Protein AF-A0A926JW37-F1 (afdb_monomer)

Nearest PDB structures (foldseek):
  8jmt-assembly1_A  TM=5.998E-01  e=2.863E-02  Homo sapiens
  7vvl-assembly1_R  TM=5.116E-01  e=7.620E-02  Homo sapiens
  7vvk-assembly1_R  TM=5.503E-01  e=1.300E-01  Homo sapiens
  9jr2-assembly1_R  TM=5.299E-01  e=1.856E-01  Homo sapiens
  6fj3-assembly1_A  TM=5.706E-01  e=3.063E+00  Homo sapiens

Mean predicted aligned error: 8.45 Å

pLDDT: mean 79.81, std 12.9, range [39.75, 94.81]

Radius of gyration: 18.19 Å; Cα contacts (8 Å, |Δi|>4): 236; chains: 1; bounding box: 53×36×50 Å

Sequence (231 aa):
MTFQNPVLFFFCALGVFNGFLVSLYFLFFSRQKRVQNFFFGLLMLMLSLRIGKSLYALFVEPPNLLYIQIGLSACFLIGVSLYFYLKSSVENTKKVPVSWKVHYAVLVILILGIGIVKPLATDEKEFWDNYLALFIYIVWGIYLLLSGFVLRDIIKKLFDRKAQCTTQELWLIGVYTGNGLIFTAYVIGYFLLYLVGTLTFSFVFYALLFFLLSKKNRDTVFRDIPQKYAS

Solvent-accessible surface area (backbone atoms only — not comparable to full-atom values): 12349 Å² total; per-residue (Å²): 134,83,65,93,51,58,70,60,49,48,55,34,48,50,33,30,52,51,33,37,51,50,12,49,38,35,61,76,67,42,91,66,87,42,46,34,42,40,28,46,12,4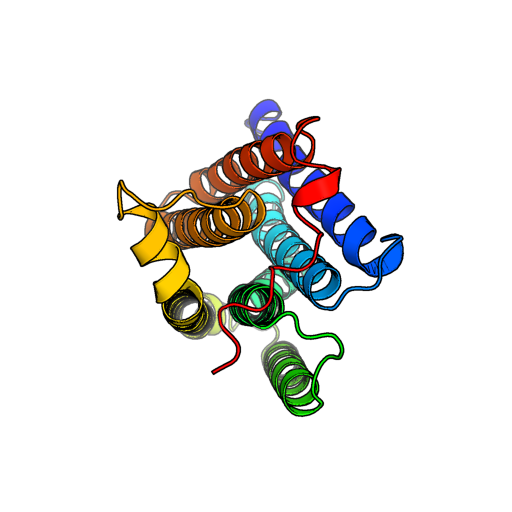9,26,33,36,20,48,20,39,29,46,43,27,55,52,44,60,75,73,38,87,85,60,64,54,66,56,49,50,51,14,52,48,25,43,47,46,29,18,59,24,47,29,53,20,52,48,28,49,77,68,60,39,80,65,85,53,66,69,59,53,50,53,53,47,52,54,51,51,51,50,51,48,50,48,66,78,58,39,65,84,70,81,45,47,66,51,47,66,59,52,48,46,49,52,32,51,51,52,22,50,52,27,49,52,53,37,50,61,71,41,43,68,60,53,53,38,68,73,35,92,87,48,86,76,50,68,39,58,54,47,55,51,47,54,51,50,41,50,50,52,39,51,49,37,43,65,63,22,71,78,82,36,70,67,54,32,38,45,49,40,23,53,45,49,51,53,51,49,50,57,48,67,33,89,85,31,60,80,48,54,81,51,82,72,78,90,80,77,90,123

Foldseek 3Di:
DPFPCVPLLCLLVVLLVVLLVQLCCLCPVDPDVAQLSPLSSLLSNLLSLLSVLLSQVVGDPPHDQVSVLSNLLSLLCNLLSLLSNLLCQLVVPRDDDPVSVVVSVVSSCVSVVCCVVDPCPPPCVVCCLPPSSVVSLVSSVVSLVSSCVSLVVLVVLVPPPVHDRFLQSVLSVLSSVLSVQLSVQVVVCSPPPSSSSSNSSSVSSVVSVCSCPPPVRVVGNPDHDPPPPPD

Organism: NCBI:txid2842200

Secondary structure (DSSP, 8-state):
---S-HHHHHHHHHHHHHHHHHHHIIIII-SS--HHHHHHHHHHHHHHHHHHHHHHHHH-SSPPHHHHHHHHHHHHHHHHHHHHHHHHHHTT-SS--HHHHHHHHHHHHHHHHHHHHS-TTSSTHHIIIIIIHHHHHHHHHHHHHHHHHHTHHHHHHHH-TTSPPPHHHHHHHHHHHHHHHHHHHHHHHTTT-HHHHHHHHHHHHHHHHHHHHSTTTTTTTTSPPPS----

Structure (mmCIF, N/CA/C/O backbone):
data_AF-A0A926JW37-F1
#
_entry.id   AF-A0A926JW37-F1
#
loop_
_atom_site.group_PDB
_atom_site.id
_atom_site.type_symbol
_atom_site.label_atom_id
_atom_site.label_alt_id
_atom_site.label_comp_id
_atom_site.label_asym_id
_atom_site.label_entity_id
_atom_site.label_seq_id
_atom_site.pdbx_PDB_ins_code
_atom_site.Cartn_x
_atom_site.Cartn_y
_atom_site.Cartn_z
_atom_site.occupancy
_atom_site.B_iso_or_equiv
_atom_site.auth_seq_id
_atom_site.auth_comp_id
_atom_site.auth_asym_id
_atom_site.auth_atom_id
_atom_site.pdbx_PDB_model_num
ATOM 1 N N . MET A 1 1 ? 28.270 5.669 -8.909 1.00 45.47 1 MET A N 1
ATOM 2 C CA . MET A 1 1 ? 26.981 6.381 -8.782 1.00 45.47 1 MET A CA 1
ATOM 3 C C . MET A 1 1 ? 27.245 7.737 -8.157 1.00 45.47 1 MET A C 1
ATOM 5 O O . MET A 1 1 ? 27.575 7.799 -6.980 1.00 45.47 1 MET A O 1
ATOM 9 N N . THR A 1 2 ? 27.172 8.808 -8.937 1.00 43.62 2 THR A N 1
ATOM 10 C CA . THR A 1 2 ? 27.170 10.185 -8.429 1.00 43.62 2 THR A CA 1
ATOM 11 C C . THR A 1 2 ? 25.713 10.598 -8.259 1.00 43.62 2 THR A C 1
ATOM 13 O O . THR A 1 2 ? 25.026 10.900 -9.230 1.00 43.62 2 THR A O 1
ATOM 16 N N . PHE A 1 3 ? 25.204 10.545 -7.027 1.00 57.50 3 PHE A N 1
ATOM 17 C CA . PHE A 1 3 ? 23.854 11.021 -6.734 1.00 57.50 3 PHE A CA 1
ATOM 18 C C . PHE A 1 3 ? 23.822 12.535 -6.966 1.00 57.50 3 PHE A C 1
ATOM 20 O O . PHE A 1 3 ? 24.471 13.272 -6.231 1.00 57.50 3 PHE A O 1
ATOM 27 N N . GLN A 1 4 ? 23.067 13.009 -7.961 1.00 58.00 4 GLN A N 1
ATOM 28 C CA . GLN A 1 4 ? 22.926 14.451 -8.209 1.00 58.00 4 GLN A CA 1
ATOM 29 C C . GLN A 1 4 ? 22.288 15.185 -7.012 1.00 58.00 4 GLN A C 1
ATOM 31 O O . GLN A 1 4 ? 22.527 16.370 -6.827 1.00 58.00 4 GLN A O 1
ATOM 36 N N . ASN A 1 5 ? 21.520 14.475 -6.168 1.00 73.88 5 ASN A N 1
ATOM 37 C CA . ASN A 1 5 ? 20.915 14.998 -4.938 1.00 73.88 5 ASN A CA 1
ATOM 38 C C . ASN A 1 5 ? 20.895 13.938 -3.809 1.00 73.88 5 ASN A C 1
ATOM 40 O O . ASN A 1 5 ? 19.865 13.292 -3.586 1.00 73.88 5 ASN A O 1
ATOM 44 N N . PRO A 1 6 ? 22.004 13.736 -3.070 1.00 79.19 6 PRO A N 1
ATOM 45 C CA . PRO A 1 6 ? 22.118 12.687 -2.046 1.00 79.19 6 PRO A CA 1
ATOM 46 C C . PRO A 1 6 ? 21.153 12.886 -0.868 1.00 79.19 6 PRO A C 1
ATOM 48 O O . PRO A 1 6 ? 20.634 11.917 -0.317 1.00 79.19 6 PRO A O 1
ATOM 51 N N . VAL A 1 7 ? 20.849 14.140 -0.518 1.00 81.75 7 VAL A N 1
ATOM 52 C CA . VAL A 1 7 ? 19.880 14.481 0.536 1.00 81.75 7 VAL A CA 1
ATOM 53 C C . VAL A 1 7 ? 18.474 14.019 0.155 1.00 81.75 7 VAL A C 1
ATOM 55 O O . VAL A 1 7 ? 17.759 13.432 0.966 1.00 81.75 7 VAL A O 1
ATOM 58 N N . LEU A 1 8 ? 18.081 14.233 -1.100 1.00 76.38 8 LEU A N 1
ATOM 59 C CA . LEU A 1 8 ? 16.755 13.863 -1.578 1.00 76.38 8 LEU A CA 1
ATOM 60 C C . LEU A 1 8 ? 16.597 12.342 -1.686 1.00 76.38 8 LEU A C 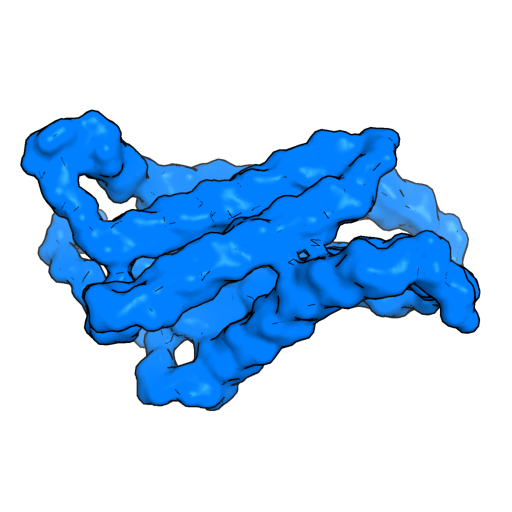1
ATOM 62 O O . LEU A 1 8 ? 15.565 11.804 -1.277 1.00 76.38 8 LEU A O 1
ATOM 66 N N . PHE A 1 9 ? 17.640 11.652 -2.162 1.00 81.19 9 PHE A N 1
ATOM 67 C CA . PHE A 1 9 ? 17.711 10.192 -2.113 1.00 81.19 9 PHE A CA 1
ATOM 68 C C . PHE A 1 9 ? 17.515 9.686 -0.683 1.00 81.19 9 PHE A C 1
ATOM 70 O O . PHE A 1 9 ? 16.670 8.824 -0.460 1.00 81.19 9 PHE A O 1
ATOM 77 N N . PHE A 1 10 ? 18.231 10.261 0.289 1.00 84.00 10 PHE A N 1
ATOM 78 C CA . PHE A 1 10 ? 18.147 9.852 1.688 1.00 84.00 10 PHE A CA 1
ATOM 79 C C . PHE A 1 10 ? 16.721 9.966 2.242 1.00 84.00 10 PHE A C 1
ATOM 81 O O . PHE A 1 10 ? 16.201 8.986 2.768 1.00 84.00 10 PHE A O 1
ATOM 88 N N . PHE A 1 11 ? 16.038 11.103 2.066 1.00 80.94 11 PHE A N 1
ATOM 89 C CA . PHE A 1 11 ? 14.665 11.276 2.569 1.00 80.94 11 PHE A CA 1
ATOM 90 C C . PHE A 1 11 ? 13.640 10.349 1.897 1.00 80.94 11 PHE A C 1
ATOM 92 O O . PHE A 1 11 ? 12.713 9.862 2.556 1.00 80.94 11 PHE A O 1
ATOM 99 N N . CYS A 1 12 ? 13.797 10.068 0.602 1.00 80.31 12 CYS A N 1
ATOM 100 C CA . CYS A 1 12 ? 12.925 9.125 -0.099 1.00 80.31 12 CYS A CA 1
ATOM 101 C C . CYS A 1 12 ? 13.212 7.673 0.328 1.00 80.31 12 CYS A C 1
ATOM 103 O O . CYS A 1 12 ? 12.287 6.919 0.638 1.00 80.31 12 CYS A O 1
ATOM 105 N N . ALA A 1 13 ? 14.489 7.292 0.413 1.00 85.19 13 ALA A N 1
ATOM 106 C CA . ALA A 1 13 ? 14.930 5.967 0.842 1.00 85.19 13 ALA A CA 1
ATOM 107 C C . ALA A 1 13 ? 14.516 5.661 2.286 1.00 85.19 13 ALA A C 1
ATOM 109 O O . ALA A 1 13 ? 14.067 4.554 2.577 1.00 85.19 13 ALA A O 1
ATOM 110 N N . LEU A 1 14 ? 14.612 6.650 3.178 1.00 85.94 14 LEU A N 1
ATOM 111 C CA . LEU A 1 14 ? 14.270 6.521 4.593 1.00 85.94 14 LEU A CA 1
ATOM 112 C C . LEU A 1 14 ? 12.794 6.136 4.780 1.00 85.94 14 LEU A C 1
ATOM 114 O O . LEU A 1 14 ? 12.482 5.269 5.594 1.00 85.94 14 LEU A O 1
ATOM 118 N N . GLY A 1 15 ? 11.880 6.743 4.013 1.00 85.00 15 GLY A N 1
ATOM 119 C CA . GLY A 1 15 ? 10.459 6.375 4.022 1.00 85.00 15 GLY A CA 1
ATOM 120 C C . GLY A 1 15 ? 10.221 4.946 3.532 1.00 85.00 15 GLY A C 1
ATOM 121 O O . GLY A 1 15 ? 9.527 4.176 4.195 1.00 85.00 15 GLY A O 1
ATOM 122 N N . VAL A 1 16 ? 10.839 4.559 2.410 1.00 87.31 16 VAL A N 1
ATOM 123 C CA . VAL A 1 16 ? 10.730 3.197 1.851 1.00 87.31 16 VAL A CA 1
ATOM 124 C C . VAL A 1 16 ? 11.239 2.149 2.835 1.00 87.31 16 VAL A C 1
ATOM 126 O O . VAL A 1 16 ? 10.540 1.165 3.094 1.00 87.31 16 VAL A O 1
ATOM 129 N N . PHE A 1 17 ? 12.424 2.380 3.401 1.00 89.12 17 PHE A N 1
ATOM 130 C CA . PHE A 1 17 ? 13.078 1.475 4.338 1.00 89.12 17 PHE A CA 1
ATOM 131 C C . PHE A 1 17 ? 12.265 1.311 5.623 1.00 89.12 17 PHE A C 1
ATOM 133 O O . PHE A 1 17 ? 11.980 0.188 6.035 1.00 89.12 17 PHE A O 1
ATOM 140 N N . ASN A 1 18 ? 11.803 2.411 6.219 1.00 88.94 18 ASN A N 1
ATOM 141 C CA . ASN A 1 18 ? 10.986 2.330 7.426 1.00 88.94 18 ASN A CA 1
ATOM 142 C C . ASN A 1 18 ? 9.608 1.714 7.150 1.00 88.94 18 ASN A C 1
ATOM 144 O O . ASN A 1 18 ? 9.129 0.921 7.960 1.00 88.94 18 ASN A O 1
ATOM 148 N N . GLY A 1 19 ? 8.994 1.994 5.996 1.00 88.12 19 GLY A N 1
ATOM 149 C CA . GLY A 1 19 ? 7.771 1.312 5.565 1.00 88.12 19 GLY A CA 1
ATOM 150 C C . GLY A 1 19 ? 7.970 -0.198 5.422 1.00 88.12 19 GLY A C 1
ATOM 151 O O . GLY A 1 19 ? 7.131 -0.983 5.869 1.00 88.12 19 GLY A O 1
ATOM 152 N N . PHE A 1 20 ? 9.129 -0.609 4.903 1.00 90.88 20 PHE A N 1
ATOM 153 C CA . PHE A 1 20 ? 9.501 -2.013 4.787 1.00 90.88 20 PHE A CA 1
ATOM 154 C C . PHE A 1 20 ? 9.683 -2.661 6.168 1.00 90.88 20 PHE A C 1
ATOM 156 O O . PHE A 1 20 ? 9.104 -3.717 6.422 1.00 90.88 20 PHE A O 1
ATOM 163 N N . LEU A 1 21 ? 10.375 -2.009 7.107 1.00 89.31 21 LEU A N 1
ATOM 164 C CA . LEU A 1 21 ? 10.505 -2.503 8.485 1.00 89.31 21 LEU A CA 1
ATOM 165 C C . LEU A 1 21 ? 9.150 -2.638 9.192 1.00 89.31 21 LEU A C 1
ATOM 167 O O . LEU A 1 21 ? 8.891 -3.655 9.836 1.00 89.31 21 LEU A O 1
ATOM 171 N N . VAL A 1 22 ? 8.264 -1.648 9.039 1.00 87.62 22 VAL A N 1
ATOM 172 C CA . VAL A 1 22 ? 6.893 -1.704 9.573 1.00 87.62 22 VAL A CA 1
ATOM 173 C C . VAL A 1 22 ? 6.138 -2.890 8.979 1.00 87.62 22 VAL A C 1
ATOM 175 O O . VAL A 1 22 ? 5.487 -3.630 9.718 1.00 87.62 22 VAL A O 1
ATOM 178 N N . SER A 1 23 ? 6.262 -3.120 7.671 1.00 91.06 23 SER A N 1
ATOM 179 C CA . SER A 1 23 ? 5.622 -4.263 7.020 1.00 91.06 23 SER A CA 1
ATOM 180 C C . SER A 1 23 ? 6.093 -5.598 7.607 1.00 91.06 23 SER A C 1
ATOM 182 O O . SER A 1 23 ? 5.263 -6.418 7.998 1.00 91.06 23 SER A O 1
ATOM 184 N N . LEU A 1 24 ? 7.407 -5.783 7.784 1.00 89.81 24 LEU A N 1
ATOM 185 C CA . LEU A 1 24 ? 7.977 -6.996 8.375 1.00 89.81 24 LEU A CA 1
ATOM 186 C C . LEU A 1 24 ? 7.533 -7.186 9.825 1.00 89.81 24 LEU A C 1
ATOM 188 O O . LEU A 1 24 ? 7.182 -8.297 10.227 1.00 89.81 24 LEU A O 1
ATOM 192 N N . TYR A 1 25 ? 7.505 -6.102 10.601 1.00 87.56 25 TYR A N 1
ATOM 193 C CA . TYR A 1 25 ? 7.030 -6.139 11.976 1.00 87.56 25 TYR A CA 1
ATOM 194 C C . TYR A 1 25 ? 5.589 -6.654 12.053 1.00 87.56 25 TYR A C 1
ATOM 196 O O . TYR A 1 25 ? 5.309 -7.580 12.813 1.00 87.56 25 TYR A O 1
ATOM 204 N N . PHE A 1 26 ? 4.681 -6.110 11.240 1.00 84.75 26 PHE A N 1
ATOM 205 C CA . PHE A 1 26 ? 3.275 -6.516 11.269 1.00 84.75 26 PHE A CA 1
ATOM 206 C C . PHE A 1 26 ? 3.023 -7.910 10.683 1.00 84.75 26 PHE A C 1
ATOM 208 O O . PHE A 1 26 ? 2.128 -8.605 11.167 1.00 84.75 26 PHE A O 1
ATOM 215 N N . LEU A 1 27 ? 3.819 -8.339 9.700 1.00 86.44 27 LEU A N 1
ATOM 216 C CA . LEU A 1 27 ? 3.686 -9.659 9.077 1.00 86.44 27 LEU A CA 1
ATOM 217 C C . LEU A 1 27 ? 4.230 -10.794 9.955 1.00 86.44 27 LEU A C 1
ATOM 219 O O . LEU A 1 27 ? 3.593 -11.844 10.042 1.00 86.44 27 LEU A O 1
ATOM 223 N N . PHE A 1 28 ? 5.375 -10.596 10.617 1.00 84.00 28 PHE A N 1
ATOM 224 C CA . PHE A 1 28 ? 6.088 -11.680 11.309 1.00 84.00 28 PHE A CA 1
ATOM 225 C C . PHE A 1 28 ? 6.154 -11.515 12.830 1.00 84.00 28 PHE A C 1
ATOM 227 O O . PHE A 1 28 ? 6.029 -12.500 13.557 1.00 84.00 28 PHE A O 1
ATOM 234 N N . PHE A 1 29 ? 6.327 -10.287 13.322 1.00 77.44 29 PHE A N 1
ATOM 235 C CA . PHE A 1 29 ? 6.683 -10.015 14.723 1.00 77.44 29 PHE A CA 1
ATOM 236 C C . PHE A 1 29 ? 5.542 -9.414 15.558 1.00 77.44 29 PHE A C 1
ATOM 238 O O . PHE A 1 29 ? 5.720 -9.135 16.747 1.00 77.44 29 PHE A O 1
ATOM 245 N N . SER A 1 30 ? 4.357 -9.217 14.972 1.00 72.81 30 SER A N 1
ATOM 246 C CA . SER A 1 30 ? 3.213 -8.659 15.691 1.00 72.81 30 SER A CA 1
ATOM 247 C C . SER A 1 30 ? 2.752 -9.610 16.796 1.00 72.81 30 SER A C 1
ATOM 249 O O . SER A 1 30 ? 2.357 -10.749 16.538 1.00 72.81 30 SER A O 1
ATOM 251 N N . ARG A 1 31 ? 2.752 -9.120 18.045 1.00 60.41 31 ARG A N 1
ATOM 252 C CA . ARG A 1 31 ? 2.288 -9.882 19.221 1.00 60.41 31 ARG A CA 1
ATOM 253 C C . ARG A 1 31 ? 0.819 -10.301 19.121 1.00 60.41 31 ARG A C 1
ATOM 255 O O . ARG A 1 31 ? 0.441 -11.313 19.700 1.00 60.41 31 ARG A O 1
ATOM 262 N N . GLN A 1 32 ? -0.010 -9.538 18.405 1.00 66.38 32 GLN A N 1
ATOM 263 C CA . GLN A 1 32 ? -1.420 -9.857 18.183 1.00 66.38 32 GLN A CA 1
ATOM 264 C C . GLN A 1 32 ? -1.631 -10.225 16.712 1.00 66.38 32 GLN A C 1
ATOM 266 O O . GLN A 1 32 ? -1.680 -9.347 15.847 1.00 66.38 32 GLN A O 1
ATOM 271 N N . LYS A 1 33 ? -1.779 -11.528 16.431 1.00 68.19 33 LYS A N 1
ATOM 272 C CA . LYS A 1 33 ? -2.026 -12.078 15.085 1.00 68.19 33 LYS A CA 1
ATOM 273 C C . LYS A 1 33 ? -3.460 -11.808 14.615 1.00 68.19 33 LYS A C 1
ATOM 275 O O . LYS A 1 33 ? -4.264 -12.721 14.451 1.00 68.19 33 LYS A O 1
ATOM 280 N N . ARG A 1 34 ? -3.787 -10.531 14.437 1.00 78.62 34 ARG A N 1
ATOM 281 C CA . ARG A 1 34 ? -5.067 -10.074 13.898 1.00 78.62 34 ARG A CA 1
ATOM 282 C C . ARG A 1 34 ? -5.023 -10.051 12.377 1.00 78.62 34 ARG A C 1
ATOM 284 O O . ARG A 1 34 ? -3.995 -9.727 11.783 1.00 78.62 34 ARG A O 1
ATOM 291 N N . VAL A 1 35 ? -6.165 -10.322 11.752 1.00 84.94 35 VAL A N 1
ATOM 292 C CA . VAL A 1 35 ? -6.310 -10.261 10.291 1.00 84.94 35 VAL A CA 1
ATOM 293 C C . VAL A 1 35 ? -6.014 -8.855 9.761 1.00 84.94 35 VAL A C 1
ATOM 295 O O . VAL A 1 35 ? -5.332 -8.721 8.747 1.00 84.94 35 VAL A O 1
ATOM 298 N N . GLN A 1 36 ? -6.443 -7.814 10.485 1.00 85.12 36 GLN A N 1
ATOM 299 C CA . GLN A 1 36 ? -6.176 -6.424 10.103 1.00 85.12 36 GLN A CA 1
ATOM 300 C C . GLN A 1 36 ? -4.673 -6.134 10.029 1.00 85.12 36 GLN A C 1
ATOM 302 O O . GLN A 1 36 ? -4.195 -5.566 9.053 1.00 85.12 36 GLN A O 1
ATOM 307 N N . ASN A 1 37 ? -3.916 -6.573 11.038 1.00 85.31 37 ASN A N 1
ATOM 308 C CA . ASN A 1 37 ? -2.470 -6.355 11.118 1.00 85.31 37 ASN A CA 1
ATOM 309 C C . ASN A 1 37 ? -1.735 -7.013 9.947 1.00 85.31 37 ASN A C 1
ATOM 311 O O . ASN A 1 37 ? -0.823 -6.420 9.379 1.00 85.31 37 ASN A O 1
ATOM 315 N N . PHE A 1 38 ? -2.169 -8.211 9.554 1.00 89.06 38 PHE A N 1
ATOM 316 C CA . PHE A 1 38 ? -1.605 -8.915 8.409 1.00 89.06 38 PHE A CA 1
ATOM 317 C C . PHE A 1 38 ? -1.819 -8.147 7.096 1.00 89.06 38 PHE A C 1
ATOM 319 O O . PHE A 1 38 ? -0.854 -7.881 6.380 1.00 89.06 38 PHE A O 1
ATOM 326 N N . PHE A 1 39 ? -3.055 -7.729 6.796 1.00 90.81 39 PHE A N 1
ATOM 327 C CA . PHE A 1 39 ? -3.339 -6.968 5.572 1.00 90.81 39 PHE A CA 1
ATOM 328 C C . PHE A 1 39 ? -2.719 -5.567 5.583 1.00 90.81 39 PHE A C 1
ATOM 330 O O . PHE A 1 39 ? -2.286 -5.093 4.536 1.00 90.81 39 PHE A O 1
ATOM 337 N N . PHE A 1 40 ? -2.602 -4.931 6.752 1.00 90.25 40 PHE A N 1
ATOM 338 C CA . PHE A 1 40 ? -1.854 -3.682 6.895 1.00 90.25 40 PHE A CA 1
ATOM 339 C C . PHE A 1 40 ? -0.369 -3.878 6.569 1.00 90.25 40 PHE A C 1
ATOM 341 O O . PHE A 1 40 ? 0.208 -3.098 5.815 1.00 90.25 40 PHE A O 1
ATOM 348 N N . GLY A 1 41 ? 0.240 -4.950 7.084 1.00 90.38 41 GLY A N 1
ATOM 349 C CA . GLY A 1 41 ? 1.612 -5.324 6.750 1.00 90.38 41 GLY A CA 1
ATOM 350 C C . GLY A 1 41 ? 1.797 -5.553 5.249 1.00 90.38 41 GLY A C 1
ATOM 351 O O . GLY A 1 41 ? 2.733 -5.013 4.665 1.00 90.38 41 GLY A O 1
ATOM 352 N N . LEU A 1 42 ? 0.871 -6.269 4.599 1.00 92.62 42 LEU A N 1
ATOM 353 C CA . LEU A 1 42 ? 0.885 -6.455 3.142 1.00 92.62 42 LEU A CA 1
ATOM 354 C C . LEU A 1 42 ? 0.764 -5.128 2.386 1.00 92.62 42 LEU A C 1
ATOM 356 O O . LEU A 1 42 ? 1.553 -4.876 1.480 1.00 92.62 42 LEU A O 1
ATOM 360 N N . LEU A 1 43 ? -0.173 -4.261 2.777 1.00 93.38 43 LEU A N 1
ATOM 361 C CA . LEU A 1 43 ? -0.347 -2.938 2.176 1.00 93.38 43 LEU A CA 1
ATOM 362 C C . LEU A 1 43 ? 0.949 -2.119 2.252 1.00 93.38 43 LEU A C 1
ATOM 364 O O . LEU A 1 43 ? 1.389 -1.564 1.244 1.00 93.38 43 LEU A O 1
ATOM 368 N N . MET A 1 44 ? 1.576 -2.084 3.431 1.00 92.31 44 MET A N 1
ATOM 369 C CA . MET A 1 44 ? 2.840 -1.382 3.647 1.00 92.31 44 MET A CA 1
ATOM 370 C C . MET A 1 44 ? 3.976 -1.971 2.809 1.00 92.31 44 MET A C 1
ATOM 372 O O . MET A 1 44 ? 4.736 -1.215 2.209 1.00 92.31 44 MET A O 1
ATOM 376 N N . LEU A 1 45 ? 4.056 -3.301 2.701 1.00 93.38 45 LEU A N 1
ATOM 377 C CA . LEU A 1 45 ? 5.053 -3.977 1.871 1.00 93.38 45 LEU A CA 1
ATOM 378 C C . LEU A 1 45 ? 4.885 -3.612 0.391 1.00 93.38 45 LEU A C 1
ATOM 380 O O . LEU A 1 45 ? 5.858 -3.244 -0.265 1.00 93.38 45 LEU A O 1
ATOM 384 N N . MET A 1 46 ? 3.656 -3.680 -0.131 1.00 94.19 46 MET A N 1
ATOM 385 C CA . MET A 1 46 ? 3.374 -3.391 -1.541 1.00 94.19 46 MET A CA 1
ATOM 386 C C . MET A 1 46 ? 3.650 -1.924 -1.891 1.00 94.19 46 MET A C 1
ATOM 388 O O . MET A 1 46 ? 4.237 -1.642 -2.937 1.00 94.19 46 MET A O 1
ATOM 392 N N . LEU A 1 47 ? 3.300 -0.992 -0.996 1.00 90.44 47 LEU A N 1
ATOM 393 C CA . LEU A 1 47 ? 3.654 0.422 -1.142 1.00 90.44 47 LEU A CA 1
ATOM 394 C C . LEU A 1 47 ? 5.177 0.610 -1.141 1.00 90.44 47 LEU A C 1
ATOM 396 O O . LEU A 1 47 ? 5.718 1.194 -2.080 1.00 90.44 47 LEU A O 1
ATOM 400 N N . SER A 1 48 ? 5.888 0.059 -0.154 1.00 91.56 48 SER A N 1
ATOM 401 C CA . SER A 1 48 ? 7.350 0.159 -0.088 1.00 91.56 48 SER A CA 1
ATOM 402 C C . SER A 1 48 ? 8.038 -0.420 -1.327 1.00 91.56 48 SER A C 1
ATOM 404 O O . SER A 1 48 ? 8.952 0.212 -1.848 1.00 91.56 48 SER A O 1
ATOM 406 N N . LEU A 1 49 ? 7.588 -1.561 -1.860 1.00 91.12 49 LEU A N 1
ATOM 407 C CA . LEU A 1 49 ? 8.144 -2.136 -3.094 1.00 91.12 49 LEU A CA 1
ATOM 408 C C . LEU A 1 49 ? 7.875 -1.253 -4.321 1.00 91.12 49 LEU A C 1
ATOM 410 O O . LEU A 1 49 ? 8.765 -1.057 -5.151 1.00 91.12 49 LEU A O 1
ATOM 414 N N . ARG A 1 50 ? 6.671 -0.678 -4.431 1.00 88.62 50 ARG A N 1
ATOM 415 C CA . ARG A 1 50 ? 6.316 0.241 -5.521 1.00 88.62 50 ARG A CA 1
ATOM 416 C C . ARG A 1 50 ? 7.173 1.505 -5.496 1.00 88.62 50 ARG A C 1
ATOM 418 O O . ARG A 1 50 ? 7.750 1.873 -6.516 1.00 88.62 50 ARG A O 1
ATOM 425 N N . ILE A 1 51 ? 7.260 2.161 -4.343 1.00 86.62 51 ILE A N 1
ATOM 426 C CA . ILE A 1 51 ? 8.028 3.403 -4.189 1.00 86.62 51 ILE A CA 1
ATOM 427 C C . ILE A 1 51 ? 9.533 3.115 -4.264 1.00 86.62 51 ILE A C 1
ATOM 429 O O . ILE A 1 51 ? 10.271 3.893 -4.863 1.00 86.62 51 ILE A O 1
ATOM 433 N N . GLY A 1 52 ? 9.978 1.962 -3.757 1.00 87.00 52 GLY A N 1
ATOM 434 C CA . GLY A 1 52 ? 11.348 1.474 -3.899 1.00 87.00 52 GLY A CA 1
ATOM 435 C C . GLY A 1 52 ? 11.759 1.274 -5.357 1.00 87.00 52 GLY A C 1
ATOM 436 O O . GLY A 1 52 ? 12.844 1.701 -5.736 1.00 87.00 52 GLY A O 1
ATOM 437 N N . LYS A 1 53 ? 10.876 0.727 -6.208 1.00 86.19 53 LYS A N 1
ATOM 438 C CA . LYS A 1 53 ? 11.083 0.691 -7.668 1.00 86.19 53 LYS A CA 1
ATOM 439 C C . LYS A 1 53 ? 11.296 2.091 -8.238 1.00 86.19 53 LYS A C 1
ATOM 441 O O . LYS A 1 53 ? 12.221 2.276 -9.022 1.00 86.19 53 LYS A O 1
ATOM 446 N N . SER A 1 54 ? 10.428 3.046 -7.892 1.00 82.94 54 SER A N 1
ATOM 447 C CA . SER A 1 54 ? 10.515 4.418 -8.411 1.00 82.94 54 SER A CA 1
ATOM 448 C C . SER A 1 54 ? 11.832 5.072 -7.995 1.00 82.94 54 SER A C 1
ATOM 450 O O . SER A 1 54 ? 12.498 5.688 -8.816 1.00 82.94 54 SER A O 1
ATOM 452 N N . LEU A 1 55 ? 12.250 4.868 -6.743 1.00 83.75 55 LEU A N 1
ATOM 453 C CA . LEU A 1 55 ? 13.537 5.335 -6.238 1.00 83.75 55 LEU A CA 1
ATOM 454 C C . LEU A 1 55 ? 14.712 4.685 -6.981 1.00 83.75 55 LEU A C 1
ATOM 456 O O . LEU A 1 55 ? 15.635 5.373 -7.399 1.00 83.75 55 LEU A O 1
ATOM 460 N N . TYR A 1 56 ? 14.672 3.367 -7.174 1.00 84.00 56 TYR A N 1
ATOM 461 C CA . TYR A 1 56 ? 15.716 2.638 -7.889 1.00 84.00 56 TYR A CA 1
ATOM 462 C C . TYR A 1 56 ? 15.855 3.131 -9.335 1.00 84.00 56 TYR A C 1
ATOM 464 O O . TYR A 1 56 ? 16.962 3.420 -9.771 1.00 84.00 56 TYR A O 1
ATOM 472 N N . ALA A 1 57 ? 14.738 3.322 -10.041 1.00 79.88 57 ALA A N 1
ATOM 473 C CA . ALA A 1 57 ? 14.734 3.833 -11.411 1.00 79.88 57 ALA A CA 1
ATOM 474 C C . ALA A 1 57 ? 15.245 5.282 -11.536 1.00 79.88 57 ALA A C 1
ATOM 476 O O . ALA A 1 57 ? 15.764 5.639 -12.584 1.00 79.88 57 ALA 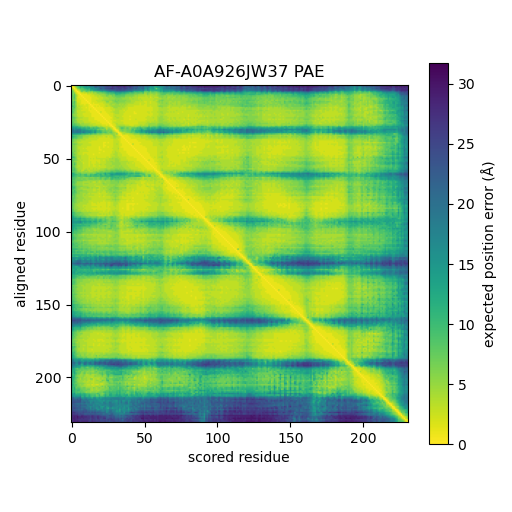A O 1
ATOM 477 N N . LEU A 1 58 ? 15.104 6.108 -10.491 1.00 78.69 58 LEU A N 1
ATOM 478 C CA . LEU A 1 58 ? 15.566 7.503 -10.490 1.00 78.69 58 LEU A CA 1
ATOM 479 C C . LEU A 1 58 ? 17.065 7.659 -10.213 1.00 78.69 58 LEU A C 1
ATOM 481 O O . LEU A 1 58 ? 17.658 8.652 -10.621 1.00 78.69 58 LEU A O 1
ATOM 485 N N . PHE A 1 59 ? 17.662 6.738 -9.457 1.00 77.19 59 PHE A N 1
ATOM 486 C CA . PHE A 1 59 ? 19.017 6.912 -8.923 1.00 77.19 59 PHE A CA 1
ATOM 487 C C . PHE A 1 59 ? 20.022 5.854 -9.403 1.00 77.19 59 PHE A C 1
ATOM 489 O O . PHE A 1 59 ? 21.214 5.982 -9.114 1.00 77.19 59 PHE A O 1
ATOM 496 N N . VAL A 1 60 ? 19.573 4.820 -10.123 1.00 78.62 60 VAL A N 1
ATOM 497 C CA . VAL A 1 60 ? 20.422 3.753 -10.669 1.00 78.62 60 VAL A CA 1
ATOM 498 C C . VAL A 1 60 ? 20.288 3.693 -12.186 1.00 78.62 60 VAL A C 1
ATOM 500 O O . VAL A 1 60 ? 19.225 3.372 -12.710 1.00 78.62 60 VAL A O 1
ATOM 503 N N . GLU A 1 61 ? 21.401 3.929 -12.880 1.00 76.94 61 GLU A N 1
ATOM 504 C CA . GLU A 1 61 ? 21.508 3.816 -14.335 1.00 76.94 61 GLU A CA 1
ATOM 505 C C . GLU A 1 61 ? 22.628 2.829 -14.722 1.00 76.94 61 GLU A C 1
ATOM 507 O O . GLU A 1 61 ? 23.754 2.986 -14.238 1.00 76.94 61 GLU A O 1
ATOM 512 N N . PRO A 1 62 ? 22.362 1.823 -15.584 1.00 75.69 62 PRO A N 1
ATOM 513 C CA . PRO A 1 62 ? 21.047 1.394 -16.069 1.00 75.69 62 PRO A CA 1
ATOM 514 C C . PRO A 1 62 ? 20.280 0.592 -14.996 1.00 75.69 62 PRO A C 1
ATOM 516 O O . PRO A 1 62 ? 20.878 -0.220 -14.281 1.00 75.69 62 PRO A O 1
ATOM 519 N N . PRO A 1 63 ? 18.954 0.759 -14.873 1.00 75.56 63 PRO A N 1
ATOM 520 C CA . PRO A 1 63 ? 18.186 0.006 -13.895 1.00 75.56 63 PRO A CA 1
ATOM 521 C C . PRO A 1 63 ? 17.957 -1.434 -14.366 1.00 75.56 63 PRO A C 1
ATOM 523 O O . PRO A 1 63 ? 17.557 -1.685 -15.503 1.00 75.56 63 PRO A O 1
ATOM 526 N N . ASN A 1 64 ? 18.138 -2.402 -13.468 1.00 81.94 64 ASN A N 1
ATOM 527 C CA . ASN A 1 64 ? 17.776 -3.786 -13.753 1.00 81.94 64 ASN A CA 1
ATOM 528 C C . ASN A 1 64 ? 16.240 -3.948 -13.829 1.00 81.94 64 ASN A C 1
ATOM 530 O O . ASN A 1 64 ? 15.496 -3.645 -12.888 1.00 81.94 64 ASN A O 1
ATOM 534 N N . LEU A 1 65 ? 15.782 -4.451 -14.979 1.00 80.69 65 LEU A N 1
ATOM 535 C CA . LEU A 1 65 ? 14.376 -4.578 -15.366 1.00 80.69 65 LEU A CA 1
ATOM 536 C C . LEU A 1 65 ? 13.569 -5.514 -14.451 1.00 80.69 65 LEU A C 1
ATOM 538 O O . LEU A 1 65 ? 12.368 -5.306 -14.271 1.00 80.69 65 LEU A O 1
ATOM 542 N N . LEU A 1 66 ? 14.214 -6.486 -13.796 1.00 79.19 66 LEU A N 1
ATOM 543 C CA . LEU A 1 66 ? 13.543 -7.388 -12.854 1.00 79.19 66 LEU A CA 1
ATOM 544 C C . LEU A 1 66 ? 13.013 -6.640 -11.623 1.00 79.19 66 LEU A C 1
ATOM 546 O O . LEU A 1 66 ? 11.870 -6.849 -11.216 1.00 79.19 66 LEU A O 1
ATOM 550 N N . TYR A 1 67 ? 13.788 -5.710 -11.054 1.00 81.50 67 TYR A N 1
ATOM 551 C CA . TYR A 1 67 ? 13.325 -4.905 -9.913 1.00 81.50 67 TYR A CA 1
ATOM 552 C C . TYR A 1 67 ? 12.177 -3.970 -10.306 1.00 81.50 67 TYR A C 1
ATOM 554 O O . TYR A 1 67 ? 11.226 -3.769 -9.545 1.00 81.50 67 TYR A O 1
ATOM 562 N N . ILE A 1 68 ? 12.231 -3.442 -11.530 1.00 81.44 68 ILE A N 1
ATOM 563 C CA . ILE A 1 68 ? 11.169 -2.624 -12.120 1.00 81.44 68 ILE A CA 1
ATOM 564 C C . ILE A 1 68 ? 9.874 -3.439 -12.251 1.00 81.44 68 ILE A C 1
ATOM 566 O O . ILE A 1 68 ? 8.804 -2.917 -11.922 1.00 81.44 68 ILE A O 1
ATOM 570 N N . GLN A 1 69 ? 9.962 -4.702 -12.669 1.00 84.12 69 GLN A N 1
ATOM 571 C CA . GLN A 1 69 ? 8.827 -5.617 -12.800 1.00 84.12 69 GLN A CA 1
ATOM 572 C C . GLN A 1 69 ? 8.231 -6.017 -11.440 1.00 84.12 69 GLN A C 1
ATOM 574 O O . GLN A 1 69 ? 7.007 -6.014 -11.274 1.00 84.12 69 GLN A O 1
ATOM 579 N N . ILE A 1 70 ? 9.073 -6.282 -10.436 1.00 85.06 70 ILE A N 1
ATOM 580 C CA . ILE A 1 70 ? 8.623 -6.580 -9.065 1.00 85.06 70 ILE A CA 1
ATOM 581 C C . ILE A 1 70 ? 7.817 -5.405 -8.500 1.00 85.06 70 ILE A C 1
ATOM 583 O O . ILE A 1 70 ? 6.729 -5.605 -7.961 1.00 85.06 70 ILE A O 1
ATOM 587 N N . GLY A 1 71 ? 8.289 -4.167 -8.673 1.00 85.44 71 GLY A N 1
ATOM 588 C CA . GLY A 1 71 ? 7.559 -2.995 -8.182 1.00 85.44 71 GLY A CA 1
ATOM 589 C C . GLY A 1 71 ? 6.260 -2.693 -8.944 1.00 85.44 71 GLY A C 1
ATOM 590 O O . GLY A 1 71 ? 5.335 -2.119 -8.370 1.00 85.44 71 GLY A O 1
ATOM 591 N N . LEU A 1 72 ? 6.154 -3.075 -10.224 1.00 82.44 72 LEU A N 1
ATOM 592 C CA . LEU A 1 72 ? 4.887 -3.036 -10.977 1.00 82.44 72 LEU A CA 1
ATOM 593 C C . LEU A 1 72 ? 3.910 -4.091 -10.451 1.00 82.44 72 LEU A C 1
ATOM 595 O O . LEU A 1 72 ? 2.744 -3.784 -10.214 1.00 82.44 72 LEU A O 1
ATOM 599 N N . SER A 1 73 ? 4.408 -5.294 -10.173 1.00 87.19 73 SER A N 1
ATOM 600 C CA . SER A 1 73 ? 3.598 -6.379 -9.618 1.00 87.19 73 SER A CA 1
ATOM 601 C C . SER A 1 73 ? 3.070 -6.035 -8.225 1.00 87.19 73 SER A C 1
ATOM 603 O O . SER A 1 73 ? 1.896 -6.244 -7.927 1.00 87.19 73 SER A O 1
ATOM 605 N N . ALA A 1 74 ? 3.912 -5.419 -7.393 1.00 89.25 74 ALA A N 1
ATOM 606 C CA . ALA A 1 74 ? 3.505 -4.908 -6.091 1.00 89.25 74 ALA A CA 1
ATOM 607 C C . ALA A 1 74 ? 2.395 -3.853 -6.213 1.00 89.25 74 ALA A C 1
ATOM 609 O O . ALA A 1 74 ? 1.434 -3.891 -5.451 1.00 89.25 74 ALA A O 1
ATOM 610 N N . CYS A 1 75 ? 2.482 -2.963 -7.211 1.00 88.06 75 CYS A N 1
ATOM 611 C CA . CYS A 1 75 ? 1.482 -1.925 -7.475 1.00 88.06 75 CYS A CA 1
ATOM 612 C C . CYS A 1 75 ? 0.073 -2.499 -7.672 1.00 88.06 75 CYS A C 1
ATOM 614 O O . CYS A 1 75 ? -0.889 -1.993 -7.098 1.00 88.06 75 CYS A O 1
ATOM 616 N N . PHE A 1 76 ? -0.033 -3.593 -8.428 1.00 89.25 76 PHE A N 1
ATOM 617 C CA . PHE A 1 76 ? -1.292 -4.302 -8.665 1.00 89.25 76 PHE A CA 1
ATOM 618 C C . PHE A 1 76 ? -1.943 -4.805 -7.369 1.00 89.25 76 PHE A C 1
ATOM 620 O O . PHE A 1 76 ? -3.166 -4.803 -7.228 1.00 89.25 76 PHE A O 1
ATOM 627 N N . LEU A 1 77 ? -1.123 -5.186 -6.387 1.00 92.81 77 LEU A N 1
ATOM 628 C CA . LEU A 1 77 ? -1.578 -5.745 -5.117 1.00 92.81 77 LEU A CA 1
ATOM 629 C C . LEU A 1 77 ? -1.877 -4.683 -4.043 1.00 92.81 77 LEU A C 1
ATOM 631 O O . LEU A 1 77 ? -2.491 -5.017 -3.026 1.00 92.81 77 LEU A O 1
ATOM 635 N N . ILE A 1 78 ? -1.499 -3.410 -4.245 1.00 92.56 78 ILE A N 1
ATOM 636 C CA . ILE A 1 78 ? -1.771 -2.324 -3.280 1.00 92.56 78 ILE A CA 1
ATOM 637 C C . ILE A 1 78 ? -3.278 -2.171 -3.060 1.00 92.56 78 ILE A C 1
ATOM 639 O O . ILE A 1 78 ? -3.733 -2.162 -1.916 1.00 92.56 78 ILE A O 1
ATOM 643 N N . GLY A 1 79 ? -4.052 -2.085 -4.147 1.00 91.56 79 GLY A N 1
ATOM 644 C CA . GLY A 1 79 ? -5.495 -1.849 -4.081 1.00 91.56 79 GLY A CA 1
ATOM 645 C C . GLY A 1 79 ? -6.236 -2.941 -3.308 1.00 91.56 79 GLY A C 1
ATOM 646 O O . GLY A 1 79 ? -6.956 -2.650 -2.353 1.00 91.56 79 GLY A O 1
ATOM 647 N N . VAL A 1 80 ? -6.014 -4.211 -3.662 1.00 93.31 80 VAL A N 1
ATOM 648 C CA . VAL A 1 80 ? -6.662 -5.340 -2.972 1.00 93.31 80 VAL A CA 1
ATOM 649 C C . VAL A 1 80 ? -6.229 -5.444 -1.504 1.00 93.31 80 VAL A C 1
ATOM 651 O O . VAL A 1 80 ? -7.058 -5.738 -0.640 1.00 93.31 80 VAL A O 1
ATOM 654 N N . SER A 1 81 ? -4.962 -5.140 -1.197 1.00 93.88 81 SER A N 1
ATOM 655 C CA . SER A 1 81 ? -4.459 -5.119 0.183 1.00 93.88 81 SER A CA 1
ATOM 656 C C . SER A 1 81 ? -5.144 -4.035 1.015 1.00 93.88 81 SER A C 1
ATOM 658 O O . SER A 1 81 ? -5.544 -4.303 2.147 1.00 93.88 81 SER A O 1
ATOM 660 N N . LEU A 1 82 ? -5.344 -2.838 0.445 1.00 94.56 82 LEU A N 1
ATOM 661 C CA . LEU A 1 82 ? -6.087 -1.751 1.087 1.00 94.56 82 LEU A CA 1
ATOM 662 C C . LEU A 1 82 ? -7.536 -2.164 1.364 1.00 94.56 82 LEU A C 1
ATOM 664 O O . LEU A 1 82 ? -8.014 -2.014 2.488 1.00 94.56 82 LEU A O 1
ATOM 668 N N . TYR A 1 83 ? -8.214 -2.721 0.360 1.00 94.38 83 TYR A N 1
ATOM 669 C CA . TYR A 1 83 ? -9.612 -3.121 0.484 1.00 94.38 83 TYR A CA 1
ATOM 670 C C . TYR A 1 83 ? -9.813 -4.167 1.587 1.00 94.38 83 TYR A C 1
ATOM 672 O O . TYR A 1 83 ? -10.649 -3.976 2.472 1.00 94.38 83 TYR A O 1
ATOM 680 N N . PHE A 1 84 ? -9.021 -5.245 1.593 1.00 93.12 84 PHE A N 1
ATOM 681 C CA . PHE A 1 84 ? -9.130 -6.272 2.634 1.00 93.12 84 PHE A CA 1
ATOM 682 C C . PHE A 1 84 ? -8.683 -5.776 4.010 1.00 93.12 84 PHE A C 1
ATOM 684 O O . PHE A 1 84 ? -9.265 -6.185 5.020 1.00 93.12 84 PHE A O 1
ATOM 691 N N . TYR A 1 85 ? -7.711 -4.865 4.077 1.00 93.38 85 TYR A N 1
ATOM 692 C CA . TYR A 1 85 ?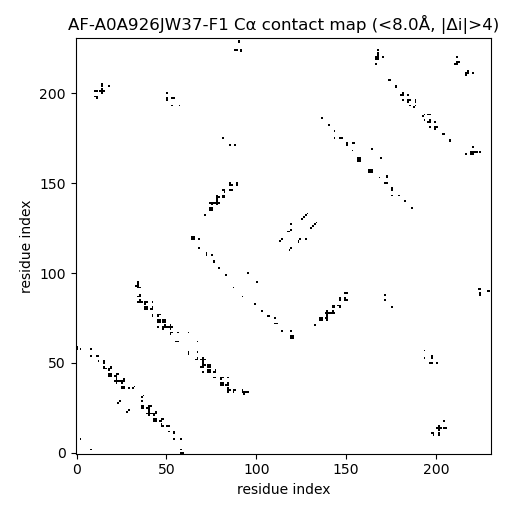 -7.339 -4.222 5.332 1.00 93.38 85 TYR A CA 1
ATOM 693 C C . TYR A 1 85 ? -8.517 -3.449 5.940 1.00 93.38 85 TYR A C 1
ATOM 695 O O . TYR A 1 85 ? -8.886 -3.682 7.095 1.00 93.38 85 TYR A O 1
ATOM 703 N N . LEU A 1 86 ? -9.149 -2.573 5.159 1.00 92.12 86 LEU A N 1
ATOM 704 C CA . LEU A 1 86 ? -10.258 -1.753 5.640 1.00 92.12 86 LEU A CA 1
ATOM 705 C C . LEU A 1 86 ? -11.486 -2.607 5.952 1.00 92.12 86 LEU A C 1
ATOM 707 O O . LEU A 1 86 ? -12.060 -2.470 7.030 1.00 92.12 86 LEU A O 1
ATOM 711 N N . LYS A 1 87 ? -11.828 -3.558 5.077 1.00 91.31 87 LYS A N 1
ATOM 712 C CA . LYS A 1 87 ? -12.951 -4.477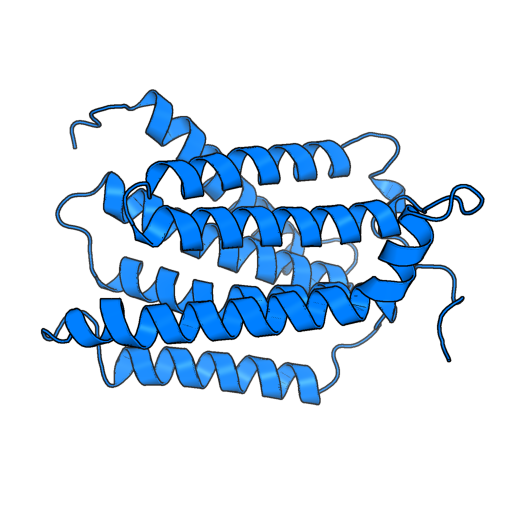 5.290 1.00 91.31 87 LYS A CA 1
ATOM 713 C C . LYS A 1 87 ? -12.784 -5.309 6.559 1.00 91.31 87 LYS A C 1
ATOM 715 O O . LYS A 1 87 ? -13.683 -5.335 7.392 1.00 91.31 87 LYS A O 1
ATOM 720 N N . SER A 1 88 ? -11.612 -5.918 6.757 1.00 89.12 88 SER A N 1
ATOM 721 C CA . SER A 1 88 ? -11.340 -6.698 7.974 1.00 89.12 88 SER A CA 1
ATOM 722 C C . SER A 1 88 ? -11.342 -5.859 9.250 1.00 89.12 88 SER A C 1
ATOM 724 O O . SER A 1 88 ? -11.633 -6.382 10.329 1.00 89.12 88 SER A O 1
ATOM 726 N N . SER A 1 89 ? -11.016 -4.570 9.139 1.00 87.06 89 SER A N 1
ATOM 727 C CA . SER A 1 89 ? -11.055 -3.634 10.260 1.00 87.06 89 SER A CA 1
ATOM 728 C C . SER A 1 89 ? -12.479 -3.236 10.618 1.00 87.06 89 SER A C 1
ATOM 730 O O . SER A 1 89 ? -12.834 -3.311 11.788 1.00 87.06 89 SER A O 1
ATOM 732 N N . VAL A 1 90 ? -13.312 -2.900 9.630 1.00 86.94 90 VAL A N 1
ATOM 733 C CA . VAL A 1 90 ? -14.719 -2.523 9.848 1.00 86.94 90 VAL A CA 1
ATOM 734 C C . VAL A 1 90 ? -15.549 -3.708 10.354 1.00 86.94 90 VAL A C 1
ATOM 736 O O . VAL A 1 90 ? -16.306 -3.567 11.311 1.00 86.94 90 VAL A O 1
ATOM 739 N N . GLU A 1 91 ? -15.371 -4.893 9.767 1.00 84.88 91 GLU A N 1
ATOM 740 C CA . GLU A 1 91 ? -16.135 -6.102 10.116 1.00 84.88 91 GLU A CA 1
ATOM 741 C C . GLU A 1 91 ? -15.557 -6.862 11.331 1.00 84.88 91 GLU A C 1
ATOM 743 O O . GLU A 1 91 ? -16.094 -7.898 11.722 1.00 84.88 91 GLU A O 1
ATOM 748 N N . ASN A 1 92 ? -14.454 -6.390 11.933 1.00 82.12 92 ASN A N 1
ATOM 749 C CA . ASN A 1 92 ? -13.707 -7.094 12.989 1.00 82.12 92 ASN A CA 1
ATOM 750 C C . ASN A 1 92 ? -13.449 -8.581 12.663 1.00 82.12 92 ASN A C 1
ATOM 752 O O . ASN A 1 92 ? -13.621 -9.479 13.497 1.00 82.12 92 ASN A O 1
ATOM 756 N N . THR A 1 93 ? -13.048 -8.865 11.424 1.00 82.00 93 THR A N 1
ATOM 757 C CA . THR A 1 93 ? -12.906 -10.236 10.936 1.00 82.00 93 THR A CA 1
ATOM 758 C C . THR A 1 93 ? -11.815 -10.984 11.710 1.00 82.00 93 THR A C 1
ATOM 760 O O . THR A 1 93 ? -10.628 -10.679 11.600 1.00 82.00 93 THR A O 1
ATOM 763 N N . LYS A 1 94 ? -12.198 -12.017 12.471 1.00 80.81 94 LYS A N 1
ATOM 764 C CA . LYS A 1 94 ? -11.253 -12.803 13.292 1.00 80.81 94 LYS A CA 1
ATOM 765 C C . LYS A 1 94 ? -10.437 -13.824 12.492 1.00 80.81 94 LYS A C 1
ATOM 767 O O . LYS A 1 94 ? -9.336 -14.179 12.902 1.00 80.81 94 LYS A O 1
ATOM 772 N N . LYS A 1 95 ? -10.965 -14.317 11.366 1.00 84.31 95 LYS A N 1
ATOM 773 C CA . LYS A 1 95 ? -10.308 -15.307 10.492 1.00 84.31 95 LYS A CA 1
ATOM 774 C C . LYS A 1 95 ? -10.456 -14.901 9.032 1.00 84.31 95 LYS A C 1
ATOM 776 O O . LYS A 1 95 ? -11.560 -14.584 8.608 1.00 84.31 95 LYS A O 1
ATOM 781 N N . VAL A 1 96 ? -9.369 -14.962 8.260 1.00 84.00 96 VAL A N 1
ATOM 782 C CA . VAL A 1 96 ? -9.416 -14.679 6.816 1.00 84.00 96 VAL A CA 1
ATOM 783 C C . VAL A 1 96 ? -10.287 -15.736 6.128 1.00 84.00 96 VAL A C 1
ATOM 785 O O . VAL A 1 96 ? -9.914 -16.917 6.168 1.00 84.00 96 VAL A O 1
ATOM 788 N N . PRO A 1 97 ? -11.410 -15.356 5.497 1.00 87.25 97 PRO A N 1
ATOM 789 C CA . PRO A 1 97 ? -12.254 -16.305 4.786 1.00 87.25 97 PRO A CA 1
ATOM 790 C C . PRO A 1 97 ? -11.510 -16.874 3.574 1.00 87.25 97 PRO A C 1
ATOM 792 O O . PRO A 1 97 ? -10.654 -16.218 2.975 1.00 87.25 97 PRO A O 1
ATOM 795 N N . VAL A 1 98 ? -11.839 -18.113 3.203 1.00 87.00 98 VAL A N 1
ATOM 796 C CA . VAL A 1 98 ? -11.179 -18.819 2.091 1.00 87.00 98 VAL A CA 1
ATOM 797 C C . VAL A 1 98 ? -11.333 -18.047 0.781 1.00 87.00 98 VAL A C 1
ATOM 799 O O . VAL A 1 98 ? -10.370 -17.945 0.028 1.00 87.00 98 VAL A O 1
ATOM 802 N N . SER A 1 99 ? -12.487 -17.412 0.556 1.00 88.81 99 SER A N 1
ATOM 803 C CA . SER A 1 99 ? -12.740 -16.589 -0.631 1.00 88.81 99 SER A CA 1
ATOM 804 C C . SER A 1 99 ? -11.720 -15.463 -0.805 1.00 88.81 99 SER A C 1
ATOM 806 O O . SER A 1 99 ? -11.242 -15.250 -1.912 1.00 88.81 99 SER A O 1
ATOM 808 N N . TRP A 1 100 ? -11.314 -14.780 0.272 1.00 90.31 100 TRP A N 1
ATOM 809 C CA . TRP A 1 100 ? -10.324 -13.699 0.177 1.00 90.31 100 TRP A CA 1
ATOM 810 C C . TRP A 1 100 ? -8.927 -14.238 -0.105 1.00 90.31 100 TRP A C 1
ATOM 812 O O . TRP A 1 100 ? -8.177 -13.622 -0.856 1.00 90.31 100 TRP A O 1
ATOM 822 N N . LYS A 1 101 ? -8.584 -15.405 0.460 1.00 88.88 101 LYS A N 1
ATOM 823 C CA . LYS A 1 101 ? -7.310 -16.076 0.166 1.00 88.88 101 LYS A CA 1
ATOM 824 C C . LYS A 1 101 ? -7.232 -16.479 -1.300 1.00 88.88 101 LYS A C 1
ATOM 826 O O . LYS A 1 101 ? -6.224 -16.201 -1.937 1.00 88.88 101 LYS A O 1
ATOM 831 N N . VAL A 1 102 ? -8.295 -17.093 -1.825 1.00 91.06 102 VAL A N 1
ATOM 832 C CA . VAL A 1 102 ? -8.386 -17.487 -3.237 1.00 91.06 102 VAL A CA 1
ATOM 833 C C . VAL A 1 102 ? -8.314 -16.254 -4.128 1.00 91.06 102 VAL A C 1
ATOM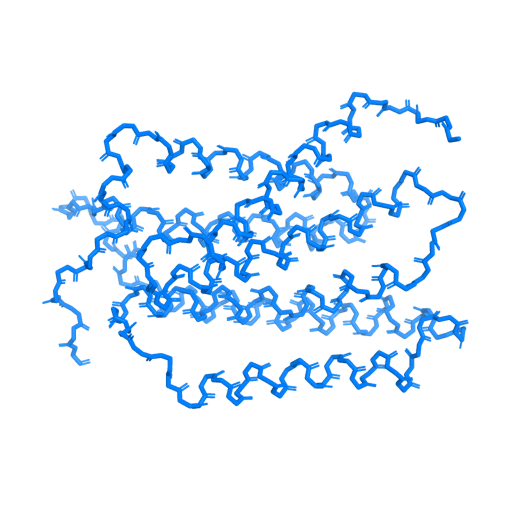 835 O O . VAL A 1 102 ? -7.502 -16.226 -5.043 1.00 91.06 102 VAL A O 1
ATOM 838 N N . HIS A 1 103 ? -9.076 -15.202 -3.818 1.00 91.25 103 HIS A N 1
ATOM 839 C CA . HIS A 1 103 ? -9.062 -13.954 -4.584 1.00 91.25 103 HIS A CA 1
ATOM 840 C C . HIS A 1 103 ? -7.668 -13.323 -4.637 1.00 91.25 103 HIS A C 1
ATOM 842 O O . HIS A 1 103 ? -7.165 -13.006 -5.711 1.00 91.25 103 HIS A O 1
ATOM 848 N N . TYR A 1 104 ? -7.001 -13.203 -3.486 1.00 90.56 104 TYR A N 1
ATOM 849 C CA . TYR A 1 104 ? -5.641 -12.671 -3.422 1.00 90.56 104 TYR A CA 1
ATOM 850 C C . TYR A 1 104 ? -4.643 -13.570 -4.168 1.00 90.56 104 TYR A C 1
ATOM 852 O O . TYR A 1 104 ? -3.806 -13.070 -4.915 1.00 90.56 104 TYR A O 1
ATOM 860 N N . ALA A 1 105 ? -4.745 -14.895 -4.015 1.00 90.19 105 ALA A N 1
ATOM 861 C CA . ALA A 1 105 ? -3.873 -15.852 -4.695 1.00 90.19 105 ALA A CA 1
ATOM 862 C C . ALA A 1 105 ? -4.035 -15.804 -6.220 1.00 90.19 105 ALA A C 1
ATOM 864 O O . ALA A 1 105 ? -3.033 -15.797 -6.929 1.00 90.19 105 ALA A O 1
ATOM 865 N N . VAL A 1 106 ? -5.267 -15.704 -6.726 1.00 92.56 106 VAL A N 1
ATOM 866 C CA . VAL A 1 106 ? -5.544 -15.556 -8.163 1.00 92.56 106 VAL A CA 1
ATOM 867 C C . VAL A 1 106 ? -4.893 -14.288 -8.709 1.00 92.56 106 VAL A C 1
ATOM 869 O O . VAL A 1 106 ? -4.239 -14.347 -9.746 1.00 92.56 106 VAL A O 1
ATOM 872 N N . LEU A 1 107 ? -4.996 -13.161 -7.997 1.00 90.75 107 LEU A N 1
ATOM 873 C CA . LEU A 1 107 ? -4.354 -11.910 -8.413 1.00 90.75 107 LEU A CA 1
ATOM 874 C C . LEU A 1 107 ? -2.823 -12.019 -8.436 1.00 90.75 107 LEU A C 1
ATOM 876 O O . LEU A 1 107 ? -2.192 -11.520 -9.367 1.00 90.75 107 LEU A O 1
ATOM 880 N N . VAL A 1 108 ? -2.228 -12.696 -7.449 1.00 89.56 108 VAL A N 1
ATOM 881 C CA . VAL A 1 108 ? -0.780 -12.957 -7.407 1.00 89.56 108 VAL A CA 1
ATOM 882 C C . VAL A 1 108 ? -0.347 -13.855 -8.568 1.00 89.56 108 VAL A C 1
ATOM 884 O O . VAL A 1 108 ? 0.627 -13.547 -9.250 1.00 89.56 108 VAL A O 1
ATOM 887 N N . ILE A 1 109 ? -1.072 -14.943 -8.831 1.00 90.12 109 ILE A N 1
ATOM 888 C CA . ILE A 1 109 ? -0.765 -15.857 -9.940 1.00 90.12 109 ILE A CA 1
ATOM 889 C C . ILE A 1 109 ? -0.904 -15.134 -11.280 1.00 90.12 109 ILE A C 1
ATOM 891 O O . ILE A 1 109 ? -0.048 -15.295 -12.143 1.00 90.12 109 ILE A O 1
ATOM 895 N N . LEU A 1 110 ? -1.935 -14.303 -11.443 1.00 89.12 110 LEU A N 1
ATOM 896 C CA . LEU A 1 110 ? -2.160 -13.532 -12.661 1.00 89.12 110 LEU A CA 1
ATOM 897 C C . LEU A 1 110 ? -0.996 -12.575 -12.934 1.00 89.12 110 LEU A C 1
ATOM 899 O O . LEU A 1 110 ? -0.454 -12.577 -14.037 1.00 89.12 110 LEU A O 1
ATOM 903 N N . ILE A 1 111 ? -0.568 -11.795 -11.936 1.00 85.94 111 ILE A N 1
ATOM 904 C CA . ILE A 1 111 ? 0.498 -10.807 -12.144 1.00 85.94 111 ILE A CA 1
ATOM 905 C C . ILE A 1 111 ? 1.871 -11.463 -12.339 1.00 85.94 111 ILE A C 1
ATOM 907 O O . ILE A 1 111 ? 2.654 -11.012 -13.175 1.00 85.94 111 ILE A O 1
ATOM 911 N N . LEU A 1 112 ? 2.148 -12.569 -11.637 1.00 85.50 112 LEU A N 1
ATOM 912 C CA . LEU A 1 112 ? 3.368 -13.353 -11.844 1.00 85.50 112 LEU A CA 1
ATOM 913 C C . LEU A 1 112 ? 3.358 -14.064 -13.200 1.00 85.50 112 LEU A C 1
ATOM 915 O O . LEU A 1 112 ? 4.375 -14.069 -13.886 1.00 85.50 112 LEU A O 1
ATOM 919 N N . GLY A 1 113 ? 2.214 -14.612 -13.613 1.00 84.00 113 GLY A N 1
ATOM 920 C CA . GLY A 1 113 ? 2.037 -15.262 -14.910 1.00 84.00 113 GLY A CA 1
ATOM 921 C C . GLY A 1 113 ? 2.287 -14.297 -16.065 1.00 84.00 113 GLY A C 1
ATOM 922 O O . GLY A 1 113 ? 3.090 -14.603 -16.942 1.00 84.00 113 GLY A O 1
ATOM 923 N N . ILE A 1 114 ? 1.699 -13.095 -16.022 1.00 83.62 114 ILE A N 1
ATOM 924 C CA . ILE A 1 114 ? 1.988 -12.029 -17.000 1.00 83.62 114 ILE A CA 1
ATOM 925 C C . ILE A 1 114 ? 3.483 -11.685 -16.984 1.00 83.62 114 ILE A C 1
ATOM 927 O O . ILE A 1 114 ? 4.099 -11.566 -18.041 1.00 83.62 114 ILE A O 1
ATOM 931 N N . GLY A 1 115 ? 4.079 -11.598 -15.792 1.00 78.81 115 GLY A N 1
ATOM 932 C CA . GLY A 1 115 ? 5.505 -11.349 -15.607 1.00 78.81 115 GLY A CA 1
ATOM 933 C C . GLY A 1 115 ? 6.444 -12.398 -16.213 1.00 78.81 115 GLY A C 1
ATOM 934 O O . GLY A 1 115 ? 7.546 -12.047 -16.628 1.00 78.81 115 GLY A O 1
ATOM 935 N N . ILE A 1 116 ? 6.032 -13.666 -16.252 1.00 79.81 116 ILE A N 1
ATOM 936 C CA . ILE A 1 116 ? 6.821 -14.773 -16.814 1.00 79.81 116 ILE A CA 1
ATOM 937 C C . ILE A 1 116 ? 6.599 -14.890 -18.326 1.00 79.81 116 ILE A C 1
ATOM 939 O O . ILE A 1 116 ? 7.553 -15.115 -19.061 1.00 79.81 116 ILE A O 1
ATOM 943 N N . VAL A 1 117 ? 5.354 -14.734 -18.792 1.00 78.50 117 VAL A N 1
ATOM 944 C CA . VAL A 1 117 ? 4.994 -14.875 -20.216 1.00 78.50 117 VAL A CA 1
ATOM 945 C C . VAL A 1 117 ? 5.488 -13.688 -21.042 1.00 78.50 117 VAL A C 1
ATOM 947 O O . VAL A 1 117 ? 5.928 -13.874 -22.173 1.00 78.50 117 VAL A O 1
ATOM 950 N N . LYS A 1 118 ? 5.444 -12.475 -20.481 1.00 71.75 118 LYS A N 1
ATOM 951 C CA . LYS A 1 118 ? 5.973 -11.257 -21.110 1.00 71.75 118 LYS A CA 1
ATOM 952 C C . LYS A 1 118 ? 6.975 -10.570 -20.179 1.00 71.75 118 LYS A C 1
ATOM 954 O O . LYS A 1 118 ? 6.637 -9.544 -19.580 1.00 71.75 118 LYS A O 1
ATOM 959 N N . PRO A 1 119 ? 8.200 -11.110 -20.033 1.00 74.06 119 PRO A N 1
ATOM 960 C CA . PRO A 1 119 ? 9.240 -10.472 -19.243 1.00 74.06 119 PRO A CA 1
ATOM 961 C C . PRO A 1 119 ? 9.582 -9.101 -19.817 1.00 74.06 119 PRO A C 1
ATOM 963 O O . PRO A 1 119 ? 9.691 -8.925 -21.030 1.00 74.06 119 PRO A O 1
ATOM 966 N N . LEU A 1 120 ? 9.840 -8.137 -18.935 1.00 61.66 120 LEU A N 1
ATOM 967 C CA . LEU A 1 120 ? 10.203 -6.775 -19.336 1.00 61.66 120 LEU A CA 1
ATOM 968 C C . LEU A 1 120 ? 11.523 -6.710 -20.140 1.00 61.66 120 LEU A C 1
ATOM 970 O O . LEU A 1 120 ? 11.810 -5.706 -20.779 1.00 61.66 120 LEU A O 1
ATOM 974 N N . ALA A 1 121 ? 12.331 -7.775 -20.091 1.00 60.72 121 ALA A N 1
ATOM 975 C CA . ALA A 1 121 ? 13.645 -7.880 -20.722 1.00 60.72 121 ALA A CA 1
ATOM 976 C C . ALA A 1 121 ? 13.621 -8.166 -22.236 1.00 60.72 121 ALA A C 1
ATOM 978 O O . ALA A 1 121 ? 14.676 -8.129 -22.860 1.00 60.72 121 ALA A O 1
ATOM 979 N N . THR A 1 122 ? 12.460 -8.471 -22.822 1.00 56.84 122 THR A N 1
ATOM 980 C CA . THR A 1 122 ? 12.351 -8.983 -24.201 1.00 56.84 122 THR A CA 1
ATOM 981 C C . THR A 1 122 ? 11.633 -7.991 -25.127 1.00 56.84 122 THR A C 1
ATOM 983 O O . THR A 1 122 ? 10.675 -8.355 -25.794 1.00 56.84 122 THR A O 1
ATOM 986 N N . ASP A 1 123 ? 12.045 -6.717 -25.115 1.00 58.22 123 ASP A N 1
ATOM 987 C CA . ASP A 1 123 ? 11.544 -5.624 -25.982 1.00 58.22 123 ASP A CA 1
ATOM 988 C C . ASP A 1 123 ? 10.042 -5.263 -25.894 1.00 58.22 123 ASP A C 1
ATOM 990 O O . ASP A 1 123 ? 9.568 -4.347 -26.559 1.00 58.22 123 ASP A O 1
ATOM 994 N N . GLU A 1 124 ? 9.287 -5.856 -24.969 1.00 63.12 124 GLU A N 1
ATOM 995 C CA . GLU A 1 124 ? 7.864 -5.556 -24.713 1.00 63.12 124 GLU A CA 1
ATOM 996 C C . GLU A 1 124 ? 7.665 -4.366 -23.750 1.00 63.12 124 GLU A C 1
ATOM 998 O O . GLU A 1 124 ? 6.670 -4.274 -23.024 1.00 63.12 124 GLU A O 1
ATOM 1003 N N . LYS A 1 125 ? 8.630 -3.440 -23.699 1.00 66.62 125 LYS A N 1
ATOM 1004 C CA . LYS A 1 125 ? 8.604 -2.295 -22.775 1.00 66.62 125 LYS A CA 1
ATOM 1005 C C . LYS A 1 125 ? 7.359 -1.428 -22.989 1.00 66.62 125 LYS A C 1
ATOM 1007 O O . LYS A 1 125 ? 6.736 -0.999 -22.023 1.00 66.62 125 LYS A O 1
ATOM 1012 N N . GLU A 1 126 ? 6.956 -1.243 -24.244 1.00 67.94 126 GLU A N 1
ATOM 1013 C CA . GLU A 1 126 ? 5.772 -0.461 -24.612 1.00 67.94 126 GLU A CA 1
ATOM 1014 C C . GLU A 1 126 ? 4.467 -1.093 -24.098 1.00 67.94 126 GLU A C 1
ATOM 1016 O O . GLU A 1 126 ? 3.575 -0.385 -23.626 1.00 67.94 126 GLU A O 1
ATOM 1021 N N . PHE A 1 127 ? 4.373 -2.428 -24.094 1.00 74.44 127 PHE A N 1
ATOM 1022 C CA . PHE A 1 127 ? 3.229 -3.141 -23.523 1.00 74.44 127 PHE A CA 1
ATOM 1023 C C . PHE A 1 127 ? 3.089 -2.869 -22.020 1.00 74.44 127 PHE A C 1
ATOM 1025 O O . PHE A 1 127 ? 1.996 -2.592 -21.518 1.00 74.44 127 PHE A O 1
ATOM 1032 N N . TRP A 1 128 ? 4.203 -2.917 -21.294 1.00 74.56 128 TRP A N 1
ATOM 1033 C CA . TRP A 1 128 ? 4.212 -2.695 -19.853 1.00 74.56 128 TRP A CA 1
ATOM 1034 C C . TRP A 1 128 ? 3.968 -1.240 -19.469 1.00 74.56 128 TRP A C 1
ATOM 1036 O O . TRP A 1 128 ? 3.181 -0.987 -18.553 1.00 74.56 128 TRP A O 1
ATOM 1046 N N . ASP A 1 129 ? 4.618 -0.307 -20.161 1.00 69.25 129 ASP A N 1
ATOM 1047 C CA . ASP A 1 129 ? 4.544 1.116 -19.837 1.00 69.25 129 ASP A CA 1
ATOM 1048 C C . ASP A 1 129 ? 3.185 1.721 -20.224 1.00 69.25 129 ASP A C 1
ATOM 1050 O O . ASP A 1 129 ? 2.642 2.497 -19.440 1.00 69.25 129 ASP A O 1
ATOM 1054 N N . ASN A 1 130 ? 2.583 1.321 -21.354 1.00 69.81 130 ASN A N 1
ATOM 1055 C CA . ASN A 1 130 ? 1.315 1.905 -21.813 1.00 69.81 130 ASN A CA 1
ATOM 1056 C C . ASN A 1 130 ? 0.079 1.097 -21.395 1.00 69.81 130 ASN A C 1
ATOM 1058 O O . ASN A 1 130 ? -0.890 1.667 -20.893 1.00 69.81 130 ASN A O 1
ATOM 1062 N N . TYR A 1 131 ? 0.082 -0.226 -21.581 1.00 80.81 131 TYR A N 1
ATOM 1063 C CA . TYR A 1 131 ? -1.127 -1.034 -21.382 1.00 80.81 131 TYR A CA 1
ATOM 1064 C C . TYR A 1 131 ? -1.211 -1.587 -19.963 1.00 80.81 131 TYR A C 1
ATOM 1066 O O . T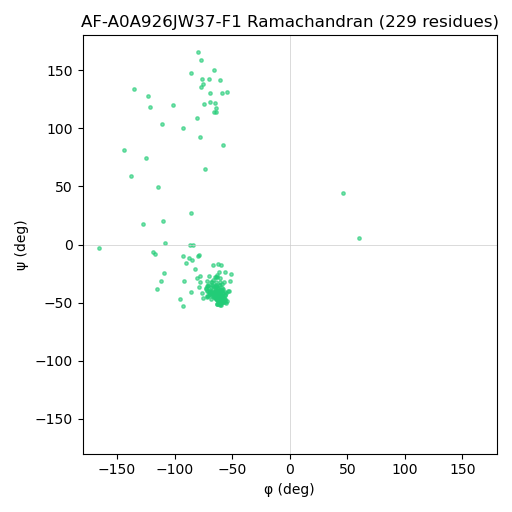YR A 1 131 ? -2.214 -1.390 -19.272 1.00 80.81 131 TYR A O 1
ATOM 1074 N N . LEU A 1 132 ? -0.153 -2.258 -19.498 1.00 81.75 132 LEU A N 1
ATOM 1075 C CA . LEU A 1 132 ? -0.196 -2.912 -18.194 1.00 81.75 132 LEU A CA 1
ATOM 1076 C C . LEU A 1 132 ? -0.168 -1.900 -17.045 1.00 81.75 132 LEU A C 1
ATOM 1078 O O . LEU A 1 132 ? -0.912 -2.065 -16.081 1.00 81.75 132 LEU A O 1
ATOM 1082 N N . ALA A 1 133 ? 0.633 -0.835 -17.141 1.00 80.69 133 ALA A N 1
ATOM 1083 C CA . ALA A 1 133 ? 0.645 0.218 -16.129 1.00 80.69 133 ALA A CA 1
ATOM 1084 C C . ALA A 1 133 ? -0.732 0.886 -15.993 1.00 80.69 133 ALA A C 1
ATOM 1086 O O . ALA A 1 133 ? -1.229 1.022 -14.873 1.00 80.69 133 ALA A O 1
ATOM 1087 N N . LEU A 1 134 ? -1.381 1.231 -17.114 1.00 84.31 134 LEU A N 1
ATOM 1088 C CA . LEU A 1 134 ? -2.734 1.792 -17.114 1.00 84.31 134 LEU A CA 1
ATOM 1089 C C . LEU A 1 134 ? -3.738 0.821 -16.484 1.00 84.31 134 LEU A C 1
ATOM 1091 O O . LEU A 1 134 ? -4.498 1.211 -15.598 1.00 84.31 134 LEU A O 1
ATOM 1095 N N . PHE A 1 135 ? -3.700 -0.454 -16.881 1.00 87.75 135 PHE A N 1
ATOM 1096 C CA . PHE A 1 135 ? -4.552 -1.490 -16.302 1.00 87.75 135 PHE A CA 1
ATOM 1097 C C . PHE A 1 135 ? -4.362 -1.610 -14.782 1.00 87.75 135 PHE A C 1
ATOM 1099 O O . PHE A 1 135 ? -5.337 -1.622 -14.031 1.00 87.75 135 PHE A O 1
ATOM 1106 N N . ILE A 1 136 ? -3.113 -1.624 -14.307 1.00 88.94 136 ILE A N 1
ATOM 1107 C CA . ILE A 1 136 ? -2.781 -1.676 -12.878 1.00 88.94 136 ILE A CA 1
ATOM 1108 C C . ILE A 1 136 ? -3.352 -0.463 -12.133 1.00 88.94 136 ILE A C 1
ATOM 1110 O O . ILE A 1 136 ? -3.920 -0.626 -11.050 1.00 88.94 136 ILE A O 1
ATOM 1114 N N . TYR A 1 137 ? -3.231 0.744 -12.694 1.00 87.88 137 TYR A N 1
ATOM 1115 C CA . TYR A 1 137 ? -3.778 1.951 -12.073 1.00 87.88 137 TYR A CA 1
ATOM 1116 C C . TYR A 1 137 ? -5.303 1.951 -12.033 1.00 87.88 137 TYR A C 1
ATOM 1118 O O . TYR A 1 137 ? -5.871 2.338 -11.013 1.00 87.88 137 TYR A O 1
ATOM 1126 N N . ILE A 1 138 ? -5.968 1.474 -13.089 1.00 90.44 138 ILE A N 1
ATOM 1127 C CA . ILE A 1 138 ? -7.426 1.311 -13.102 1.00 90.44 138 ILE A CA 1
ATOM 1128 C C . ILE A 1 138 ? -7.850 0.338 -12.001 1.00 90.44 138 ILE A C 1
ATOM 1130 O O . ILE A 1 138 ? -8.739 0.654 -11.212 1.00 90.44 138 ILE A O 1
ATOM 1134 N N . VAL A 1 139 ? -7.185 -0.815 -11.892 1.00 92.19 139 VAL A N 1
ATOM 1135 C CA . VAL A 1 139 ? -7.492 -1.811 -10.857 1.00 92.19 139 VAL A CA 1
ATOM 1136 C C . VAL A 1 139 ? -7.276 -1.235 -9.459 1.00 92.19 139 VAL A C 1
ATOM 1138 O O . VAL A 1 139 ? -8.151 -1.371 -8.601 1.00 92.19 139 VAL A O 1
ATOM 1141 N N . TRP A 1 140 ? -6.163 -0.535 -9.223 1.00 93.06 140 TRP A N 1
ATOM 1142 C CA . TRP A 1 140 ? -5.925 0.145 -7.948 1.00 93.06 140 TRP A CA 1
ATOM 1143 C C . TRP A 1 140 ? -7.014 1.193 -7.661 1.00 93.06 140 TRP A C 1
ATOM 1145 O O . TRP A 1 140 ? -7.574 1.192 -6.565 1.00 93.06 140 TRP A O 1
ATOM 1155 N N . GLY A 1 141 ? -7.396 2.006 -8.649 1.00 92.75 141 GLY A N 1
ATOM 1156 C CA . GLY A 1 141 ? -8.477 2.986 -8.532 1.00 92.75 141 GLY A CA 1
ATOM 1157 C C . GLY A 1 141 ? -9.833 2.357 -8.191 1.00 92.75 141 GLY A C 1
ATOM 1158 O O . GLY A 1 141 ? -10.521 2.838 -7.292 1.00 92.75 141 GLY A O 1
ATOM 1159 N N . ILE A 1 142 ? -10.196 1.236 -8.823 1.00 94.81 142 ILE A N 1
ATOM 1160 C CA . ILE A 1 142 ? -11.430 0.494 -8.508 1.00 94.81 142 ILE A CA 1
ATOM 1161 C C . ILE A 1 142 ? -11.418 0.030 -7.048 1.00 94.81 142 ILE A C 1
ATOM 1163 O O . ILE A 1 142 ? -12.386 0.254 -6.322 1.00 94.81 142 ILE A O 1
ATOM 1167 N N . TYR A 1 143 ? -10.322 -0.575 -6.580 1.00 94.56 143 TYR A N 1
ATOM 1168 C CA . TYR A 1 143 ? -10.225 -0.994 -5.178 1.00 94.56 143 TYR A CA 1
ATOM 1169 C C . TYR A 1 143 ? -10.203 0.182 -4.201 1.00 94.56 143 TYR A C 1
ATOM 1171 O O . TYR A 1 143 ? -10.703 0.043 -3.082 1.00 94.56 143 TYR A O 1
ATOM 1179 N N . LEU A 1 144 ? -9.658 1.333 -4.602 1.00 93.88 144 LEU A N 1
ATOM 1180 C CA . LEU A 1 144 ? -9.722 2.562 -3.816 1.00 93.88 144 LEU A CA 1
ATOM 1181 C C . LEU A 1 144 ? -11.179 3.033 -3.676 1.00 93.88 144 LEU A C 1
ATOM 1183 O O . LEU A 1 144 ? -11.619 3.317 -2.566 1.00 93.88 144 LEU A O 1
ATOM 1187 N N . LEU A 1 145 ? -11.975 3.007 -4.749 1.00 94.62 145 LEU A N 1
ATOM 1188 C CA . LEU A 1 145 ? -13.408 3.321 -4.678 1.00 94.62 145 LEU A CA 1
ATOM 1189 C C . LEU A 1 145 ? -14.172 2.324 -3.795 1.00 94.62 145 LEU A C 1
ATOM 1191 O O . LEU A 1 145 ? -14.914 2.737 -2.903 1.00 94.62 145 LEU A O 1
ATOM 1195 N N . LEU A 1 146 ? -13.947 1.017 -3.975 1.00 94.31 146 LEU A N 1
ATOM 1196 C CA . LEU A 1 146 ? -14.538 -0.032 -3.128 1.00 94.31 146 LEU A CA 1
ATOM 1197 C C . LEU A 1 146 ? -14.177 0.152 -1.648 1.00 94.31 146 LEU A C 1
ATOM 1199 O O . LEU A 1 146 ? -15.019 -0.038 -0.772 1.00 94.31 146 LEU A O 1
ATOM 1203 N N . SER A 1 147 ? -12.943 0.566 -1.369 1.00 93.06 147 SER A N 1
ATOM 1204 C CA . SER A 1 147 ? -12.475 0.908 -0.024 1.00 93.06 147 SER A CA 1
ATOM 1205 C C . SER A 1 147 ? -13.221 2.111 0.560 1.00 93.06 147 SER A C 1
ATOM 1207 O O . SER A 1 147 ? -13.610 2.086 1.728 1.00 93.06 147 SER A O 1
ATOM 1209 N N . GLY A 1 148 ? -13.487 3.132 -0.258 1.00 91.94 148 GLY A N 1
ATOM 1210 C CA . GLY A 1 148 ? -14.317 4.276 0.120 1.00 91.94 148 GLY A CA 1
ATOM 1211 C C . GLY A 1 148 ? -15.755 3.871 0.456 1.00 91.94 148 GLY A C 1
ATOM 1212 O O . GLY A 1 148 ? -16.310 4.343 1.447 1.00 91.94 148 GLY A O 1
ATOM 1213 N N . PHE A 1 149 ? -16.337 2.931 -0.299 1.00 92.69 149 PHE A N 1
ATOM 1214 C CA . PHE A 1 149 ? -17.661 2.381 0.008 1.00 92.69 149 PHE A CA 1
ATOM 1215 C C . PHE A 1 149 ? -17.693 1.623 1.339 1.00 92.69 149 PHE A C 1
ATOM 1217 O O . PHE A 1 149 ? -18.640 1.801 2.101 1.00 92.69 149 PHE A O 1
ATOM 1224 N N . VAL A 1 150 ? -16.663 0.831 1.652 1.00 91.88 150 VAL A N 1
ATOM 1225 C CA . VAL A 1 150 ? -16.546 0.134 2.950 1.00 91.88 150 VAL A CA 1
ATOM 1226 C C . VAL A 1 150 ? -16.461 1.128 4.112 1.00 91.88 150 VAL A C 1
ATOM 1228 O O . VAL A 1 150 ? -17.042 0.896 5.169 1.00 91.88 150 VAL A O 1
ATOM 1231 N N . LEU A 1 151 ? -15.779 2.259 3.919 1.00 91.44 151 LEU A N 1
ATOM 1232 C CA . LEU A 1 151 ? -15.631 3.300 4.939 1.00 91.44 151 LEU A CA 1
ATOM 1233 C C . LEU A 1 151 ? -16.769 4.327 4.970 1.00 91.44 151 LEU A C 1
ATOM 1235 O O . LEU A 1 151 ? -16.730 5.227 5.808 1.00 91.44 151 LEU A O 1
ATOM 1239 N N . ARG A 1 152 ? -17.786 4.222 4.105 1.00 89.44 152 ARG A N 1
ATOM 1240 C CA . ARG A 1 152 ? -18.806 5.270 3.917 1.00 89.44 152 ARG A CA 1
ATOM 1241 C C . ARG A 1 152 ? -19.473 5.714 5.221 1.00 89.44 152 ARG A C 1
ATOM 1243 O O . ARG A 1 152 ? -19.700 6.904 5.413 1.00 89.44 152 ARG A O 1
ATOM 1250 N N . ASP A 1 153 ? -19.770 4.777 6.119 1.00 86.19 153 ASP A N 1
ATOM 1251 C CA . ASP A 1 153 ? -20.509 5.062 7.351 1.00 86.19 153 ASP A CA 1
ATOM 1252 C C . ASP A 1 153 ? -19.599 5.719 8.399 1.00 86.19 153 ASP A C 1
ATOM 1254 O O . ASP A 1 153 ? -20.019 6.634 9.106 1.00 86.19 153 ASP A O 1
ATOM 1258 N N . ILE A 1 154 ? -18.311 5.360 8.402 1.00 85.94 154 ILE A N 1
ATOM 1259 C CA . ILE A 1 154 ? -17.273 6.018 9.204 1.00 85.94 154 ILE A CA 1
ATOM 1260 C C . ILE A 1 154 ? -16.992 7.435 8.674 1.00 85.94 154 ILE A C 1
ATOM 1262 O O . ILE A 1 154 ? -16.858 8.373 9.457 1.00 85.94 154 ILE A O 1
ATOM 1266 N N . ILE A 1 155 ? -16.957 7.619 7.351 1.00 86.25 155 ILE A N 1
ATOM 1267 C CA . ILE A 1 155 ? -16.775 8.936 6.723 1.00 86.25 155 ILE A CA 1
ATOM 1268 C C . ILE A 1 155 ? -17.973 9.840 7.029 1.00 86.25 155 ILE A C 1
ATOM 1270 O O . ILE A 1 155 ? -17.778 10.978 7.442 1.00 86.25 155 ILE A O 1
ATOM 1274 N N . LYS A 1 156 ? -19.211 9.343 6.904 1.00 86.00 156 LYS A N 1
ATOM 1275 C CA . LYS A 1 156 ? -20.413 10.101 7.296 1.00 86.00 156 LYS A CA 1
ATOM 1276 C C . LYS A 1 156 ? -20.342 10.545 8.754 1.00 86.00 156 LYS A C 1
ATOM 1278 O O . LYS A 1 156 ? -20.626 11.702 9.051 1.00 86.00 156 LYS A O 1
ATOM 1283 N N . LYS A 1 157 ? -19.907 9.648 9.644 1.00 85.06 157 LYS A N 1
ATOM 1284 C CA . LYS A 1 157 ? -19.718 9.945 11.066 1.00 85.06 157 LYS A CA 1
ATOM 1285 C C . LYS A 1 157 ? -18.676 11.044 11.308 1.00 85.06 157 LYS A C 1
ATOM 1287 O O . LYS A 1 157 ? -18.865 11.841 12.217 1.00 85.06 157 LYS A O 1
ATOM 1292 N N . LEU A 1 158 ? -17.619 11.128 10.495 1.00 82.44 158 LEU A N 1
ATOM 1293 C CA . LEU A 1 158 ? -16.606 12.188 10.595 1.00 82.44 158 LEU A CA 1
ATOM 1294 C C . LEU A 1 158 ? -17.175 13.585 10.301 1.00 82.44 158 LEU A C 1
ATOM 1296 O O . LEU A 1 158 ? -16.750 14.561 10.915 1.00 82.44 158 LEU A O 1
ATOM 1300 N N . PHE A 1 159 ? -18.124 13.685 9.368 1.00 81.38 159 PHE A N 1
ATOM 1301 C CA . PHE A 1 159 ? -18.770 14.953 9.014 1.00 81.38 159 PHE A CA 1
ATOM 1302 C C . PHE A 1 159 ? -19.953 15.310 9.925 1.00 81.38 159 PHE A C 1
ATOM 1304 O O . PHE A 1 159 ? -20.400 16.459 9.928 1.00 81.38 159 PHE A O 1
ATOM 1311 N N . ASP A 1 160 ? -20.441 14.364 10.729 1.00 82.69 160 ASP A N 1
ATOM 1312 C CA . ASP A 1 160 ? -21.471 14.625 11.727 1.00 82.69 160 ASP A CA 1
ATOM 1313 C C . ASP A 1 160 ? -20.859 15.248 12.994 1.00 82.69 160 ASP A C 1
ATOM 1315 O O . ASP A 1 160 ? -20.202 14.584 13.797 1.00 82.69 160 ASP A O 1
ATOM 1319 N N . ARG A 1 161 ? -21.124 16.543 13.212 1.00 62.81 161 ARG A N 1
ATOM 1320 C CA . ARG A 1 161 ? -20.628 17.302 14.377 1.00 62.81 161 ARG A CA 1
ATOM 1321 C C . ARG A 1 161 ? -21.073 16.734 15.731 1.00 62.81 161 ARG A C 1
ATOM 1323 O O . ARG A 1 161 ? -20.487 17.107 16.745 1.00 62.81 161 ARG A O 1
ATOM 1330 N N . LYS A 1 162 ? -22.101 15.877 15.780 1.00 63.47 162 LYS A N 1
ATOM 1331 C CA . LYS A 1 162 ? -22.602 15.282 17.032 1.00 63.47 162 LYS A CA 1
ATOM 1332 C C . LYS A 1 162 ? -21.922 13.959 17.390 1.00 63.47 162 LYS A C 1
ATOM 1334 O O . LYS A 1 162 ? -22.031 13.522 18.536 1.00 63.47 162 LYS A O 1
ATOM 1339 N N . ALA A 1 163 ? -21.224 13.317 16.454 1.00 68.44 163 ALA A N 1
ATOM 1340 C CA . ALA A 1 163 ? -20.646 11.998 16.664 1.00 68.44 163 ALA A CA 1
ATOM 1341 C C . ALA A 1 163 ? -19.141 12.080 16.961 1.00 68.44 163 ALA A C 1
ATOM 1343 O O . ALA A 1 163 ? -18.344 12.521 16.138 1.00 68.44 163 ALA A O 1
ATOM 1344 N N . GLN A 1 164 ? -18.716 11.589 18.129 1.00 71.81 164 GLN A N 1
ATOM 1345 C CA . GLN A 1 164 ? -17.286 11.431 18.407 1.00 71.81 164 GLN A CA 1
ATOM 1346 C C . GLN A 1 164 ? -16.728 10.229 17.633 1.00 71.81 164 GLN A C 1
ATOM 1348 O O . GLN A 1 164 ? -17.186 9.090 17.799 1.00 71.81 164 GLN A O 1
ATOM 1353 N N . CYS A 1 165 ? -15.737 10.487 16.778 1.00 74.44 165 CYS A N 1
ATOM 1354 C CA . CYS A 1 165 ? -14.983 9.443 16.091 1.00 74.44 165 CYS A CA 1
ATOM 1355 C C . CYS A 1 165 ? -13.992 8.776 17.049 1.00 74.44 165 CYS A C 1
ATOM 1357 O O . CYS A 1 165 ? -13.323 9.442 17.842 1.00 74.44 165 CYS A O 1
ATOM 1359 N N . THR A 1 166 ? -13.885 7.453 16.970 1.00 80.50 166 THR A N 1
ATOM 1360 C CA . THR A 1 166 ? -12.889 6.705 17.742 1.00 80.50 166 THR A CA 1
ATOM 1361 C C . THR A 1 166 ? -11.506 6.838 17.103 1.00 80.50 166 THR A C 1
ATOM 1363 O O . THR A 1 166 ? -11.369 7.108 15.909 1.00 80.50 166 THR A O 1
ATOM 1366 N N . THR A 1 167 ? -10.448 6.601 17.880 1.00 78.69 167 THR A N 1
ATOM 1367 C CA . THR A 1 167 ? -9.068 6.616 17.367 1.00 78.69 167 THR A CA 1
ATOM 1368 C C . THR A 1 167 ? -8.858 5.621 16.216 1.00 78.69 167 THR A C 1
ATOM 1370 O O . THR A 1 167 ? -8.082 5.892 15.305 1.00 78.69 167 THR A O 1
ATOM 1373 N N . GLN A 1 168 ? -9.567 4.487 16.232 1.00 77.44 168 GLN A N 1
ATOM 1374 C CA . GLN A 1 168 ? -9.522 3.471 15.173 1.00 77.44 168 GLN A CA 1
ATOM 1375 C C . GLN A 1 168 ? -10.196 3.954 13.892 1.00 77.44 168 GLN A C 1
ATOM 1377 O O . GLN A 1 168 ? -9.645 3.794 12.81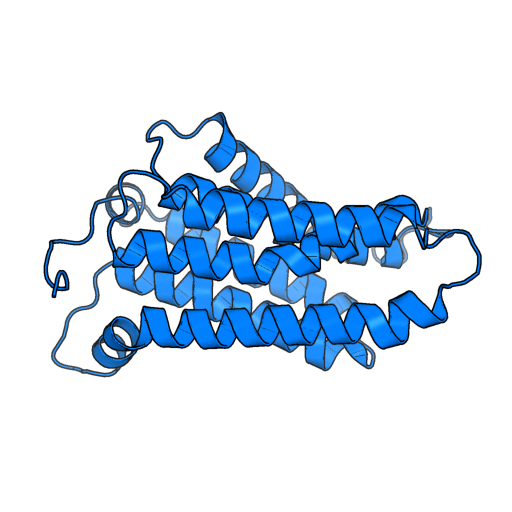0 1.00 77.44 168 GLN A O 1
ATOM 1382 N N . GLU A 1 169 ? -11.366 4.586 14.010 1.00 83.75 169 GLU A N 1
ATOM 1383 C CA . GLU A 1 169 ? -12.070 5.182 12.872 1.00 83.75 169 GLU A CA 1
ATOM 1384 C C . GLU A 1 169 ? -11.195 6.251 12.199 1.00 83.75 169 GLU A C 1
ATOM 1386 O O . GLU A 1 169 ? -11.006 6.216 10.984 1.00 83.75 169 GLU A O 1
ATOM 1391 N N . LEU A 1 170 ? -10.570 7.133 12.989 1.00 84.19 170 LEU A N 1
ATOM 1392 C CA . LEU A 1 170 ? -9.628 8.138 12.481 1.00 84.19 170 LEU A CA 1
ATOM 1393 C C . LEU A 1 170 ? -8.396 7.507 11.817 1.00 84.19 170 LEU A C 1
ATOM 1395 O O . LEU A 1 170 ? -7.939 7.998 10.787 1.00 84.19 170 LEU A O 1
ATOM 1399 N N . TRP A 1 171 ? -7.878 6.406 12.368 1.00 86.81 171 TRP A N 1
ATOM 1400 C CA . TRP A 1 171 ? -6.772 5.662 11.765 1.00 86.81 171 TRP A CA 1
ATOM 1401 C C . TRP A 1 171 ? -7.139 5.097 10.388 1.00 86.81 171 TRP A C 1
ATOM 1403 O O . TRP A 1 171 ? -6.387 5.283 9.433 1.00 86.81 171 TRP A O 1
ATOM 1413 N N . LEU A 1 172 ? -8.306 4.458 10.258 1.00 88.75 172 LEU A N 1
ATOM 1414 C CA . LEU A 1 172 ? -8.765 3.890 8.986 1.00 88.75 172 LEU A CA 1
ATOM 1415 C C . LEU A 1 172 ? -8.971 4.971 7.920 1.00 88.75 172 LEU A C 1
ATOM 1417 O O . LEU A 1 172 ? -8.555 4.789 6.774 1.00 88.75 172 LEU A O 1
ATOM 1421 N N . ILE A 1 173 ? -9.539 6.118 8.309 1.00 88.81 173 ILE A N 1
ATOM 1422 C CA . ILE A 1 173 ? -9.661 7.288 7.430 1.00 88.81 173 ILE A CA 1
ATOM 1423 C C . ILE A 1 173 ? -8.274 7.797 7.026 1.00 88.81 173 ILE A C 1
ATOM 1425 O O . ILE A 1 173 ? -8.059 8.105 5.854 1.00 88.81 173 ILE A O 1
ATOM 1429 N N . GLY A 1 174 ? -7.323 7.848 7.961 1.00 88.75 174 GLY A N 1
ATOM 1430 C CA . GLY A 1 174 ? -5.940 8.242 7.698 1.00 88.75 174 GLY A CA 1
ATOM 1431 C C . GLY A 1 174 ? -5.249 7.327 6.687 1.00 88.75 174 GLY A C 1
ATOM 1432 O O . GLY A 1 174 ? -4.652 7.819 5.732 1.00 88.75 174 GLY A O 1
ATOM 1433 N N . VAL A 1 175 ? -5.373 6.005 6.842 1.00 90.69 175 VAL A N 1
ATOM 1434 C CA . VAL A 1 175 ? -4.798 5.025 5.902 1.00 90.69 175 VAL A CA 1
ATOM 1435 C C . VAL A 1 175 ? -5.445 5.141 4.520 1.00 90.69 175 VAL A C 1
ATOM 1437 O O . VAL A 1 175 ? -4.733 5.160 3.515 1.00 90.69 175 VAL A O 1
ATOM 1440 N N . TYR A 1 176 ? -6.774 5.270 4.455 1.00 93.75 176 TYR A N 1
ATOM 1441 C CA . TYR A 1 176 ? -7.499 5.470 3.197 1.00 93.75 176 TYR A CA 1
ATOM 1442 C C . TYR A 1 176 ? -7.079 6.763 2.489 1.00 93.75 176 TYR A C 1
ATOM 1444 O O . TYR A 1 176 ? -6.705 6.740 1.317 1.00 93.75 176 TYR A O 1
ATOM 1452 N N . THR A 1 177 ? -7.070 7.879 3.220 1.00 91.00 177 THR A N 1
ATOM 1453 C CA . THR A 1 177 ? -6.683 9.195 2.693 1.00 91.00 177 THR A CA 1
ATOM 1454 C C . THR A 1 177 ? -5.225 9.193 2.252 1.00 91.00 177 THR A C 1
ATOM 1456 O O . THR A 1 177 ? -4.910 9.668 1.167 1.00 91.00 177 THR A O 1
ATOM 1459 N N . GLY A 1 178 ? -4.335 8.598 3.049 1.00 89.75 178 GLY A N 1
ATOM 1460 C CA . GLY A 1 178 ? -2.926 8.446 2.708 1.00 89.75 178 GLY A CA 1
ATOM 1461 C C . GLY A 1 178 ? -2.724 7.651 1.420 1.00 89.75 178 GLY A C 1
ATOM 1462 O O . GLY A 1 178 ? -1.980 8.088 0.545 1.00 89.75 178 GLY A O 1
ATOM 1463 N N . ASN A 1 179 ? -3.430 6.526 1.255 1.00 92.88 179 ASN A N 1
ATOM 1464 C CA . ASN A 1 179 ? -3.365 5.746 0.019 1.00 92.88 179 ASN A CA 1
ATOM 1465 C C . ASN A 1 179 ? -3.934 6.520 -1.179 1.00 92.88 179 ASN A C 1
ATOM 1467 O O . ASN A 1 179 ? -3.323 6.506 -2.243 1.00 92.88 179 ASN A O 1
ATOM 1471 N N . GLY A 1 180 ? -5.037 7.252 -0.993 1.00 91.31 180 GLY A N 1
ATOM 1472 C CA . GLY A 1 180 ? -5.622 8.113 -2.022 1.00 91.31 180 GLY A CA 1
ATOM 1473 C C . GLY A 1 180 ? -4.699 9.259 -2.450 1.00 91.31 180 GLY A C 1
ATOM 1474 O O . GLY A 1 180 ? -4.578 9.527 -3.644 1.00 91.31 180 GLY A O 1
ATOM 1475 N N . LEU A 1 181 ? -3.987 9.887 -1.507 1.00 89.94 181 LEU A N 1
ATOM 1476 C CA . LEU A 1 181 ? -2.972 10.904 -1.801 1.00 89.94 181 LEU A CA 1
ATOM 1477 C C . LEU A 1 181 ? -1.807 10.316 -2.598 1.00 89.94 181 LEU A C 1
ATOM 1479 O O . LEU A 1 181 ? -1.399 10.902 -3.596 1.00 89.94 181 LEU A O 1
ATOM 1483 N N . ILE A 1 182 ? -1.306 9.144 -2.195 1.00 88.81 182 ILE A N 1
ATOM 1484 C CA . ILE A 1 182 ? -0.237 8.449 -2.922 1.00 88.81 182 ILE A CA 1
ATOM 1485 C C . ILE A 1 182 ? -0.715 8.090 -4.334 1.00 88.81 182 ILE A C 1
ATOM 1487 O O . ILE A 1 182 ? -0.028 8.400 -5.302 1.00 88.81 182 ILE A O 1
ATOM 1491 N N . PHE A 1 183 ? -1.901 7.493 -4.470 1.00 90.12 183 PHE A N 1
ATOM 1492 C CA . PHE A 1 183 ? -2.493 7.154 -5.765 1.00 90.12 183 PHE A CA 1
ATOM 1493 C C . PHE A 1 183 ? -2.605 8.387 -6.669 1.00 90.12 183 PHE A C 1
ATOM 1495 O O . PHE A 1 183 ? -2.109 8.373 -7.792 1.00 90.12 183 PHE A O 1
ATOM 1502 N N . THR A 1 184 ? -3.169 9.479 -6.152 1.00 85.81 184 THR A N 1
ATOM 1503 C CA . THR A 1 184 ? -3.338 10.735 -6.896 1.00 85.81 184 THR A CA 1
ATOM 1504 C C . THR A 1 184 ? -1.991 11.323 -7.313 1.00 85.81 184 THR A C 1
ATOM 1506 O O . THR A 1 184 ? -1.825 11.710 -8.466 1.00 85.81 184 THR A O 1
ATOM 1509 N N . ALA A 1 185 ? -0.998 11.320 -6.418 1.00 84.06 185 ALA A N 1
ATOM 1510 C CA . ALA A 1 185 ? 0.355 11.775 -6.729 1.00 84.06 185 ALA A CA 1
ATOM 1511 C C . ALA A 1 185 ? 1.002 10.955 -7.857 1.00 84.06 185 ALA A C 1
ATOM 1513 O O . ALA A 1 185 ? 1.723 11.519 -8.674 1.00 84.06 185 ALA A O 1
ATOM 1514 N N . TYR A 1 186 ? 0.723 9.651 -7.948 1.00 78.25 186 TYR A N 1
ATOM 1515 C CA . TYR A 1 186 ? 1.220 8.806 -9.037 1.00 78.25 186 TYR A CA 1
ATOM 1516 C C . TYR A 1 186 ? 0.429 8.954 -10.341 1.00 78.25 186 TYR A C 1
ATOM 1518 O O . TYR A 1 186 ? 1.040 8.930 -11.405 1.00 78.25 186 TYR A O 1
ATOM 1526 N N . VAL A 1 187 ? -0.893 9.139 -10.282 1.00 80.25 187 VAL A N 1
ATOM 1527 C CA . VAL A 1 187 ? -1.716 9.396 -11.478 1.00 80.25 187 VAL A CA 1
ATOM 1528 C C . VAL A 1 187 ? -1.351 10.745 -12.100 1.00 80.25 187 VAL A C 1
ATOM 1530 O O . VAL A 1 187 ? -1.140 10.824 -13.304 1.00 80.25 187 VAL A O 1
ATOM 1533 N N . ILE A 1 188 ? -1.198 11.791 -11.283 1.00 74.81 188 ILE A N 1
ATOM 1534 C CA . ILE A 1 188 ? -0.728 13.109 -11.741 1.00 74.81 188 ILE A CA 1
ATOM 1535 C C . ILE A 1 188 ? 0.751 13.027 -12.154 1.00 74.81 188 ILE A C 1
ATOM 1537 O O . ILE A 1 188 ? 1.158 13.576 -13.176 1.00 74.81 188 ILE A O 1
ATOM 1541 N N . GLY A 1 189 ? 1.560 12.298 -11.380 1.00 62.31 189 GLY A N 1
ATOM 1542 C CA . GLY A 1 189 ? 2.989 12.101 -11.618 1.00 62.31 189 GLY A CA 1
ATOM 1543 C C . GLY A 1 189 ? 3.323 11.296 -12.875 1.00 62.31 189 GLY A C 1
ATOM 1544 O O . GLY A 1 189 ? 4.452 11.423 -13.349 1.00 62.31 189 GLY A O 1
ATOM 1545 N N . TYR A 1 190 ? 2.359 10.551 -13.441 1.00 59.53 190 TYR A N 1
ATOM 1546 C CA . TYR A 1 190 ? 2.474 9.837 -14.722 1.00 59.53 190 TYR A CA 1
ATOM 1547 C C . TYR A 1 190 ? 2.969 10.748 -15.851 1.00 59.53 190 TYR A C 1
ATOM 1549 O O . TYR A 1 190 ? 3.604 10.266 -16.782 1.00 59.53 190 TYR A O 1
ATOM 1557 N N . PHE A 1 191 ? 2.745 12.062 -15.736 1.00 45.81 191 PHE A N 1
ATOM 1558 C CA . PHE A 1 191 ? 3.120 13.000 -16.780 1.00 45.81 191 PHE A CA 1
ATOM 1559 C C . PHE A 1 191 ? 4.510 13.629 -16.647 1.00 45.81 191 PHE A C 1
ATOM 1561 O O . PHE A 1 191 ? 5.078 13.859 -17.700 1.00 45.81 191 PHE A O 1
ATOM 1568 N N . LEU A 1 192 ? 5.098 13.876 -15.457 1.00 48.44 192 LEU A N 1
ATOM 1569 C CA . LEU A 1 192 ? 6.422 14.552 -15.363 1.00 48.44 192 LEU A CA 1
ATOM 1570 C C . LEU A 1 192 ? 7.171 14.491 -14.001 1.00 48.44 192 LEU A C 1
ATOM 1572 O O . LEU A 1 192 ? 8.285 15.003 -13.914 1.00 48.44 192 LEU A O 1
ATOM 1576 N N . LEU A 1 193 ? 6.623 13.909 -12.918 1.00 57.16 193 LEU A N 1
ATOM 1577 C CA . LEU A 1 193 ? 7.134 14.149 -11.546 1.00 57.16 193 LEU A CA 1
ATOM 1578 C C . LEU A 1 193 ? 7.226 12.887 -10.662 1.00 57.16 193 LEU A C 1
ATOM 1580 O O . LEU A 1 193 ? 6.669 12.838 -9.563 1.00 57.16 193 LEU A O 1
ATOM 1584 N N . TYR A 1 194 ? 7.992 11.877 -11.087 1.00 64.25 194 TYR A N 1
ATOM 1585 C CA . TYR A 1 194 ? 8.269 10.666 -10.283 1.00 64.25 194 TYR A CA 1
ATOM 1586 C C . TYR A 1 194 ? 8.787 10.968 -8.858 1.00 64.25 194 TYR A C 1
ATOM 1588 O O . TYR A 1 194 ? 8.477 10.246 -7.911 1.00 64.25 194 TYR A O 1
ATOM 1596 N N . LEU A 1 195 ? 9.515 12.077 -8.704 1.00 67.56 195 LEU A N 1
ATOM 1597 C CA . LEU A 1 195 ? 10.049 12.597 -7.441 1.00 67.56 195 LEU A CA 1
ATOM 1598 C C . LEU A 1 195 ? 8.957 13.004 -6.432 1.00 67.56 195 LEU A C 1
ATOM 1600 O O . LEU A 1 195 ? 9.123 12.854 -5.221 1.00 67.56 195 LEU A O 1
ATOM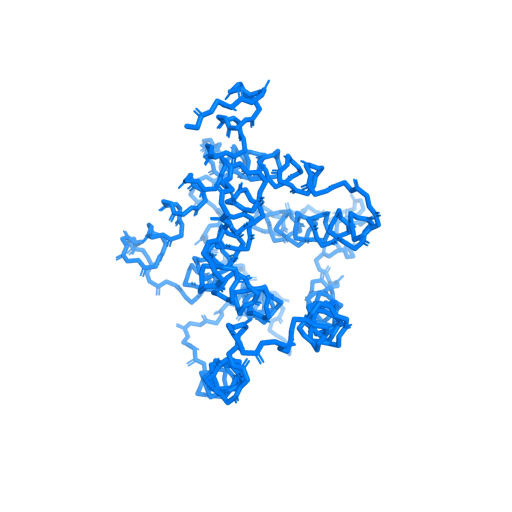 1604 N N . VAL A 1 196 ? 7.827 13.522 -6.922 1.00 71.94 196 VAL A N 1
ATOM 1605 C CA . VAL A 1 196 ? 6.722 13.973 -6.064 1.00 71.94 196 VAL A CA 1
ATOM 1606 C C . VAL A 1 196 ? 6.045 12.772 -5.416 1.00 71.94 196 VAL A C 1
ATOM 1608 O O . VAL A 1 196 ? 5.817 12.785 -4.211 1.00 71.94 196 VAL A O 1
ATOM 1611 N N . GLY A 1 197 ? 5.827 11.686 -6.166 1.00 71.12 197 GLY A N 1
ATOM 1612 C CA . GLY A 1 197 ? 5.229 10.460 -5.629 1.00 71.12 197 GLY A CA 1
ATOM 1613 C C . GLY A 1 197 ? 6.052 9.817 -4.504 1.00 71.12 197 GLY A C 1
ATOM 1614 O O . GLY A 1 197 ? 5.486 9.365 -3.505 1.00 71.12 197 GLY A O 1
ATOM 1615 N N . THR A 1 198 ? 7.387 9.806 -4.620 1.00 73.31 198 THR A N 1
ATOM 1616 C CA . THR A 1 198 ? 8.278 9.270 -3.573 1.00 73.31 198 THR A CA 1
ATOM 1617 C C . THR A 1 198 ? 8.292 10.152 -2.322 1.00 73.31 198 THR A C 1
ATOM 1619 O O . THR A 1 198 ? 8.258 9.629 -1.208 1.00 73.31 198 THR A O 1
ATOM 1622 N N . LEU A 1 199 ? 8.275 11.480 -2.484 1.00 76.19 199 LEU A N 1
ATOM 1623 C CA . LEU A 1 199 ? 8.220 12.421 -1.361 1.00 76.19 199 LEU A CA 1
ATOM 1624 C C . LEU A 1 199 ? 6.870 12.371 -0.638 1.00 76.19 199 LEU A C 1
ATOM 1626 O O . LEU A 1 199 ? 6.845 12.262 0.589 1.00 76.19 199 LEU A O 1
ATOM 1630 N N . THR A 1 200 ? 5.753 12.386 -1.376 1.00 79.00 200 THR A N 1
ATOM 1631 C CA . THR A 1 200 ? 4.402 12.274 -0.804 1.00 79.00 200 THR A CA 1
ATOM 1632 C C . THR A 1 200 ? 4.273 11.014 0.041 1.00 79.00 200 THR A C 1
ATOM 1634 O O . THR A 1 200 ? 3.728 11.079 1.141 1.00 79.00 200 THR A O 1
ATOM 1637 N N . PHE A 1 201 ? 4.828 9.886 -0.415 1.00 77.88 201 PHE A N 1
ATOM 1638 C CA . PHE A 1 201 ? 4.845 8.669 0.389 1.00 77.88 201 PHE A CA 1
ATOM 1639 C C . PHE A 1 201 ? 5.591 8.848 1.710 1.00 77.88 201 PHE A C 1
ATOM 1641 O O . PHE A 1 201 ? 5.022 8.522 2.746 1.00 77.88 201 PHE A O 1
ATOM 1648 N N . SER A 1 202 ? 6.822 9.374 1.701 1.00 79.88 202 SER A N 1
ATOM 1649 C CA . SER A 1 202 ? 7.576 9.600 2.940 1.00 79.88 202 SER A CA 1
ATOM 1650 C C . SER A 1 202 ? 6.792 10.485 3.912 1.00 79.88 202 SER A C 1
ATOM 1652 O O . SER A 1 202 ? 6.637 10.116 5.074 1.00 79.88 202 SER A O 1
ATOM 1654 N N . PHE A 1 203 ? 6.226 11.604 3.448 1.00 83.50 203 PHE A N 1
ATOM 1655 C CA . PHE A 1 203 ? 5.428 12.491 4.302 1.00 83.50 203 PHE A CA 1
ATOM 1656 C C . PHE A 1 203 ? 4.190 11.799 4.882 1.00 83.50 203 PHE A C 1
ATOM 1658 O O . PHE A 1 203 ? 3.980 11.838 6.095 1.00 83.50 203 PHE A O 1
ATOM 1665 N N . VAL A 1 204 ? 3.396 11.127 4.041 1.00 81.06 204 VAL A N 1
ATOM 1666 C CA . VAL A 1 204 ? 2.202 10.384 4.476 1.00 81.06 204 VAL A CA 1
ATOM 1667 C C . VAL A 1 204 ? 2.584 9.274 5.456 1.00 81.06 204 VAL A C 1
ATOM 1669 O O . VAL A 1 204 ? 1.941 9.113 6.492 1.00 81.06 204 VAL A O 1
ATOM 1672 N N . PHE A 1 205 ? 3.654 8.536 5.165 1.00 81.69 205 PHE A N 1
ATOM 1673 C CA . PHE A 1 205 ? 4.147 7.462 6.014 1.00 81.69 205 PHE A CA 1
ATOM 1674 C C . PHE A 1 205 ? 4.568 7.979 7.391 1.00 81.69 205 PHE A C 1
ATOM 1676 O O . PHE A 1 205 ? 4.118 7.432 8.394 1.00 81.69 205 PHE A O 1
ATOM 1683 N N . TYR A 1 206 ? 5.368 9.049 7.468 1.00 80.56 206 TYR A N 1
ATOM 1684 C CA . TYR A 1 206 ? 5.777 9.616 8.756 1.00 80.56 206 TYR A CA 1
ATOM 1685 C C . TYR A 1 206 ? 4.613 10.238 9.524 1.00 80.56 206 TYR A C 1
ATOM 1687 O O . TYR A 1 206 ? 4.570 10.098 10.744 1.00 80.56 206 TYR A O 1
ATOM 1695 N N . ALA A 1 207 ? 3.643 10.851 8.841 1.00 80.19 207 ALA A N 1
ATOM 1696 C CA . ALA A 1 207 ? 2.431 11.354 9.483 1.00 80.19 207 ALA A CA 1
ATOM 1697 C C . ALA A 1 207 ? 1.621 10.216 10.131 1.00 80.19 207 ALA A C 1
ATOM 1699 O O . ALA A 1 207 ? 1.248 10.306 11.304 1.00 80.19 207 ALA A O 1
ATOM 1700 N N . LEU A 1 208 ? 1.409 9.112 9.404 1.00 77.06 208 LEU A N 1
ATOM 1701 C CA . LEU A 1 208 ? 0.731 7.925 9.934 1.00 77.06 208 LEU A CA 1
ATOM 1702 C C . LEU A 1 208 ? 1.549 7.258 11.047 1.00 77.06 208 LEU A C 1
ATOM 1704 O O . LEU A 1 208 ? 1.005 6.900 12.088 1.00 77.06 208 LEU A O 1
ATOM 1708 N N . LEU A 1 209 ? 2.863 7.132 10.882 1.00 77.06 209 LEU A N 1
ATOM 1709 C CA . LEU A 1 209 ? 3.735 6.526 11.885 1.00 77.06 209 LEU A CA 1
ATOM 1710 C C . LEU A 1 209 ? 3.763 7.354 13.177 1.00 77.06 209 LEU A C 1
ATOM 1712 O O . LEU A 1 209 ? 3.682 6.787 14.266 1.00 77.06 209 LEU A O 1
ATOM 1716 N N . PHE A 1 210 ? 3.797 8.685 13.079 1.00 77.50 210 PHE A N 1
ATOM 1717 C CA . PHE A 1 210 ? 3.686 9.575 14.233 1.00 77.50 210 PHE A CA 1
ATOM 1718 C C . PHE A 1 210 ? 2.325 9.433 14.928 1.00 77.50 210 PHE A C 1
ATOM 1720 O O . PHE A 1 210 ? 2.267 9.302 16.153 1.00 77.50 210 PHE A O 1
ATOM 1727 N N . PHE A 1 211 ? 1.231 9.375 14.160 1.00 70.88 211 PHE A N 1
ATOM 1728 C CA . PHE A 1 211 ? -0.105 9.133 14.710 1.00 70.88 211 PHE A CA 1
ATOM 1729 C C . PHE A 1 211 ? -0.189 7.787 15.448 1.00 70.88 211 PHE A C 1
ATOM 1731 O O . PHE A 1 211 ? -0.797 7.715 16.520 1.00 70.88 211 PHE A O 1
ATOM 1738 N N . LEU A 1 212 ? 0.451 6.744 14.910 1.00 67.12 212 LEU A N 1
ATOM 1739 C CA . LEU A 1 212 ? 0.497 5.403 15.495 1.00 67.12 212 LEU A CA 1
ATOM 1740 C C . LEU A 1 212 ? 1.336 5.343 16.780 1.00 67.12 212 LEU A C 1
ATOM 1742 O O . LEU A 1 212 ? 0.944 4.698 17.752 1.00 67.12 212 LEU A O 1
ATOM 1746 N N . LEU A 1 213 ? 2.500 5.999 16.785 1.00 65.12 213 LEU A N 1
ATOM 1747 C CA . LEU A 1 213 ? 3.432 6.009 17.917 1.00 65.12 213 LEU A CA 1
ATOM 1748 C C . LEU A 1 213 ? 3.034 6.986 19.029 1.00 65.12 213 LEU A C 1
ATOM 1750 O O . LEU A 1 213 ? 3.607 6.924 20.120 1.00 65.12 213 LEU A O 1
ATOM 1754 N N . SER A 1 214 ? 2.049 7.854 18.788 1.00 58.59 214 SER A N 1
ATOM 1755 C CA . SER A 1 214 ? 1.535 8.767 19.802 1.00 58.59 214 SER A CA 1
ATOM 1756 C C . SER A 1 214 ? 1.006 8.001 21.020 1.00 58.59 214 SER A C 1
ATOM 1758 O O . SER A 1 214 ? 0.220 7.055 20.910 1.00 58.59 214 SER A O 1
ATOM 1760 N N . LYS A 1 215 ? 1.440 8.431 22.211 1.00 50.66 215 LYS A N 1
ATOM 1761 C CA . LYS A 1 215 ? 1.245 7.752 23.507 1.00 50.66 215 LYS A CA 1
ATOM 1762 C C . LYS A 1 215 ? -0.232 7.472 23.842 1.00 50.66 215 LYS A C 1
ATOM 1764 O O . LYS A 1 215 ? -0.520 6.547 24.587 1.00 50.66 215 LYS A O 1
ATOM 1769 N N . LYS A 1 216 ? -1.164 8.237 23.259 1.00 54.56 216 LYS A N 1
ATOM 1770 C CA . LYS A 1 216 ? -2.625 8.098 23.418 1.00 54.56 216 LYS A CA 1
ATOM 1771 C C . LYS A 1 216 ? -3.252 7.018 22.511 1.00 54.56 216 LYS A C 1
ATOM 1773 O O . LYS A 1 216 ? -4.341 6.524 22.799 1.00 54.56 216 LYS A O 1
ATOM 1778 N N . ASN A 1 217 ? -2.564 6.645 21.431 1.00 55.50 217 ASN A N 1
ATOM 1779 C CA . ASN A 1 217 ? -3.109 5.857 20.320 1.00 55.50 217 ASN A CA 1
ATOM 1780 C C . ASN A 1 217 ? -2.552 4.423 20.262 1.00 55.50 217 ASN A C 1
ATOM 1782 O O . ASN A 1 217 ? -3.217 3.523 19.751 1.00 55.50 217 ASN A O 1
ATOM 1786 N N . ARG A 1 218 ? -1.358 4.196 20.826 1.00 55.03 218 ARG A N 1
ATOM 1787 C CA . ARG A 1 218 ? -0.630 2.913 20.779 1.00 55.03 218 ARG A CA 1
ATOM 1788 C C . ARG A 1 218 ? -1.449 1.711 21.263 1.00 55.03 218 ARG A C 1
ATOM 1790 O O . ARG A 1 218 ? -1.393 0.650 20.648 1.00 55.03 218 ARG A O 1
ATOM 1797 N N . ASP A 1 219 ? -2.236 1.900 22.321 1.00 53.69 219 ASP A N 1
ATOM 1798 C CA . ASP A 1 219 ? -3.037 0.831 22.930 1.00 53.69 219 ASP A CA 1
ATOM 1799 C C . ASP A 1 219 ? -4.464 0.737 22.377 1.00 53.69 219 ASP A C 1
ATOM 1801 O O . ASP A 1 219 ? -5.170 -0.222 22.686 1.00 53.69 219 ASP A O 1
ATOM 1805 N N . THR A 1 220 ? -4.911 1.717 21.585 1.00 54.69 220 THR A N 1
ATOM 1806 C CA . THR A 1 220 ? -6.308 1.855 21.137 1.00 54.69 220 THR A CA 1
ATOM 1807 C C . THR A 1 220 ? -6.496 1.619 19.642 1.00 54.69 220 THR A C 1
ATOM 1809 O O . THR A 1 220 ? -7.532 1.076 19.271 1.00 54.69 220 THR A O 1
ATOM 1812 N N . VAL A 1 221 ? -5.514 1.930 18.787 1.00 57.28 221 VAL A N 1
ATOM 1813 C CA . VAL A 1 221 ? -5.618 1.784 17.315 1.00 57.28 221 VAL A CA 1
ATOM 1814 C C . VAL A 1 221 ? -5.816 0.331 16.867 1.00 57.28 221 VAL A C 1
ATOM 1816 O O . VAL A 1 221 ? -6.460 0.087 15.854 1.00 57.28 221 VAL A O 1
ATOM 1819 N N . PHE A 1 222 ? -5.335 -0.637 17.649 1.00 54.19 222 PHE A N 1
ATOM 1820 C CA . PHE A 1 222 ? -5.491 -2.067 17.358 1.00 54.19 222 PHE A CA 1
ATOM 1821 C C . PHE A 1 222 ? -6.442 -2.791 18.317 1.00 54.19 222 PHE A C 1
ATOM 1823 O O . PHE A 1 222 ? -6.332 -4.003 18.453 1.00 54.19 222 PHE A O 1
ATOM 1830 N N . ARG A 1 223 ? -7.335 -2.094 19.032 1.00 56.31 223 ARG A N 1
ATOM 1831 C CA . ARG A 1 223 ? -8.431 -2.758 19.773 1.00 56.31 223 ARG A CA 1
ATOM 1832 C C . ARG A 1 223 ? -9.578 -3.113 18.815 1.00 56.31 223 ARG A C 1
ATOM 1834 O O . ARG A 1 223 ? -9.607 -2.637 17.688 1.00 56.31 223 ARG A O 1
ATOM 1841 N N . ASP A 1 224 ? -10.505 -3.965 19.241 1.00 47.78 224 ASP A N 1
ATOM 1842 C CA . ASP A 1 224 ? -11.697 -4.265 18.434 1.00 47.78 224 ASP A CA 1
ATOM 1843 C C . ASP A 1 224 ? -12.626 -3.040 18.401 1.00 47.78 224 ASP A C 1
ATOM 1845 O O . ASP A 1 224 ? -12.766 -2.348 19.417 1.00 47.78 224 ASP A O 1
ATOM 1849 N N . ILE A 1 225 ? -13.265 -2.775 17.257 1.00 52.41 225 ILE A N 1
ATOM 1850 C CA . ILE A 1 225 ? -14.339 -1.774 17.181 1.00 52.41 225 ILE A CA 1
ATOM 1851 C C . ILE A 1 225 ? -15.527 -2.350 17.970 1.00 52.41 225 ILE A C 1
ATOM 1853 O O . ILE A 1 225 ? -15.894 -3.503 17.715 1.00 52.41 225 ILE A O 1
ATOM 1857 N N . PRO A 1 226 ? -16.157 -1.612 18.907 1.00 49.53 226 PRO A N 1
ATOM 1858 C CA . PRO A 1 226 ? -17.366 -2.092 19.573 1.00 49.53 226 PRO A CA 1
ATOM 1859 C C . PRO A 1 226 ? -18.419 -2.464 18.520 1.00 49.53 226 PRO A C 1
ATOM 1861 O O . PRO A 1 226 ? -18.655 -1.691 17.591 1.00 49.53 226 PRO A O 1
ATOM 1864 N N . GLN A 1 227 ? -19.013 -3.659 18.642 1.00 52.22 227 GLN A N 1
ATOM 1865 C CA . GLN A 1 227 ? -20.010 -4.209 17.712 1.00 52.22 227 GLN A CA 1
ATOM 1866 C C . GLN A 1 227 ? -21.225 -3.274 17.604 1.00 52.22 227 GLN A C 1
ATOM 1868 O O . GLN A 1 227 ? -22.206 -3.430 18.321 1.00 52.22 227 GLN A O 1
ATOM 1873 N N . LYS A 1 228 ? -21.158 -2.275 16.722 1.00 51.84 228 LYS A N 1
ATOM 1874 C CA . LYS A 1 228 ? -22.280 -1.373 16.421 1.00 51.84 228 LYS A CA 1
ATOM 1875 C C . LYS A 1 228 ? -22.741 -1.465 14.963 1.00 51.84 228 LYS A C 1
ATOM 1877 O O . LYS A 1 228 ? -23.773 -0.904 14.626 1.00 51.84 228 LYS A O 1
ATOM 1882 N N . TYR A 1 229 ? -22.006 -2.196 14.121 1.00 50.66 229 TYR A N 1
ATOM 1883 C CA . TYR A 1 229 ? -22.249 -2.285 12.675 1.00 50.66 229 TYR A CA 1
ATOM 1884 C C . TYR A 1 229 ? -22.359 -3.726 12.156 1.00 50.66 229 TYR A C 1
ATOM 1886 O O . TYR A 1 229 ? -22.224 -3.961 10.961 1.00 50.66 229 TYR A O 1
ATOM 1894 N N . ALA A 1 230 ? -22.588 -4.701 13.043 1.00 39.75 230 ALA A N 1
ATOM 1895 C CA . ALA A 1 230 ? -23.043 -6.018 12.614 1.00 39.75 230 ALA A CA 1
ATOM 1896 C C . ALA A 1 230 ? -24.545 -5.911 12.317 1.00 39.75 230 ALA A C 1
ATOM 1898 O O . ALA A 1 230 ? -25.366 -6.007 13.226 1.00 39.75 230 ALA A O 1
ATOM 1899 N N . SER A 1 231 ? -24.874 -5.634 11.061 1.00 39.78 231 SER A N 1
ATOM 1900 C CA . SER A 1 231 ? -26.217 -5.772 10.497 1.00 39.78 231 SER A CA 1
ATOM 1901 C C . SER A 1 231 ? -26.126 -6.647 9.265 1.00 39.78 231 SER A C 1
ATOM 1903 O O . SER A 1 231 ? -25.307 -6.275 8.392 1.00 39.78 231 SER A O 1
#